Protein AF-A0AAD6TPU2-F1 (afdb_monomer)

Mean predicted aligned error: 16.69 Å

Secondary structure (DSSP, 8-state):
--SHHHHHHHHHHHHHHHT-TTTEEE-GGG--EEE---TTSSS-HHHHHHHHHHHHHHHHHHHHHHSS--TTB-HHHHHHHHTHHHHT--TTSPPP--TTSHHHHHHHHHH--S---SS--HHHHHHHHHHHHHHHHHS-S-GGG-HHHHHHHHHTT------SS------TTHHHHHHHHHH--SSTHHHHHHHHHHHS-----STHHHHTT-----S---TTS-HHHHHHHHHHHHHHHHHS-S--GGGBTTTB-HHHHHHTTT-TTHHHHHHHHHHHS-SS--S-TT---

pLDDT: mean 70.26, std 16.06, range [34.16, 95.19]

Structure (mmCIF, N/CA/C/O backbone):
data_AF-A0AAD6TPU2-F1
#
_entry.id   AF-A0AAD6TPU2-F1
#
loop_
_atom_site.group_PDB
_atom_site.id
_atom_site.type_symbol
_atom_site.label_atom_id
_atom_site.label_alt_id
_atom_site.label_comp_id
_atom_site.label_asym_id
_atom_site.label_entity_id
_atom_site.label_seq_id
_atom_site.pdbx_PDB_ins_code
_atom_site.Cartn_x
_atom_site.Cartn_y
_atom_site.Cartn_z
_atom_site.occupancy
_atom_site.B_iso_or_equiv
_atom_site.auth_seq_id
_atom_site.auth_comp_id
_atom_site.auth_asym_id
_atom_site.auth_atom_id
_atom_site.pdbx_PDB_model_num
ATOM 1 N N . THR A 1 1 ? 26.198 11.235 17.916 1.00 47.94 1 THR A N 1
ATOM 2 C CA . THR A 1 1 ? 25.129 12.136 17.431 1.00 47.94 1 THR A CA 1
ATOM 3 C C . THR A 1 1 ? 23.814 11.390 17.563 1.00 47.94 1 THR A C 1
ATOM 5 O O . THR A 1 1 ? 23.713 10.287 17.055 1.00 47.94 1 THR A O 1
ATOM 8 N N . GLY A 1 2 ? 22.867 11.878 18.372 1.00 45.56 2 GLY A N 1
ATOM 9 C CA . GLY A 1 2 ? 21.601 11.162 18.608 1.00 45.56 2 GLY A CA 1
ATOM 10 C C . GLY A 1 2 ? 20.635 11.256 17.414 1.00 45.56 2 GLY A C 1
ATOM 11 O O . GLY A 1 2 ? 20.819 12.137 16.574 1.00 45.56 2 GLY A O 1
ATOM 12 N N . PRO A 1 3 ? 19.567 10.437 17.362 1.00 58.59 3 PRO A N 1
ATOM 13 C CA . PRO A 1 3 ? 18.592 10.395 16.258 1.00 58.59 3 PRO A CA 1
ATOM 14 C C . PRO A 1 3 ? 17.682 11.642 16.166 1.00 58.59 3 PRO A C 1
ATOM 16 O O . PRO A 1 3 ? 16.640 11.624 15.519 1.00 58.59 3 PRO A O 1
ATOM 19 N N . GLY A 1 4 ? 18.031 12.742 16.840 1.00 70.88 4 GLY A N 1
ATOM 20 C CA . GLY A 1 4 ? 17.211 13.954 16.935 1.00 70.88 4 GLY A CA 1
ATOM 21 C C . GLY A 1 4 ? 16.835 14.576 15.582 1.00 70.88 4 GLY A C 1
ATOM 22 O O . GLY A 1 4 ? 15.650 14.839 15.380 1.00 70.88 4 GLY A O 1
ATOM 23 N N . PRO A 1 5 ? 17.788 14.780 14.648 1.00 79.88 5 PRO A N 1
ATOM 24 C CA . PRO A 1 5 ? 17.493 15.387 13.350 1.00 79.88 5 PRO A CA 1
ATOM 25 C C . PRO A 1 5 ? 16.543 14.539 12.500 1.00 79.88 5 PRO A C 1
ATOM 27 O O . PRO A 1 5 ? 15.552 15.051 11.993 1.00 79.88 5 PRO A O 1
ATOM 30 N N . GLU A 1 6 ? 16.792 13.232 12.415 1.00 75.50 6 GLU A N 1
ATOM 31 C CA . GLU A 1 6 ? 15.952 12.294 11.665 1.00 75.50 6 GLU A CA 1
ATOM 32 C C . GLU A 1 6 ? 14.517 12.275 12.207 1.00 75.50 6 GLU A C 1
ATOM 34 O O . GLU A 1 6 ? 13.549 12.454 11.466 1.00 75.50 6 GLU A O 1
ATOM 39 N N . ARG A 1 7 ? 14.362 12.156 13.531 1.00 77.69 7 ARG A N 1
ATOM 40 C CA . ARG A 1 7 ? 13.039 12.134 14.166 1.00 77.69 7 ARG A CA 1
ATOM 41 C C . ARG A 1 7 ? 12.278 13.452 13.982 1.00 77.69 7 ARG A C 1
ATOM 43 O O . ARG A 1 7 ? 11.051 13.437 13.882 1.00 77.69 7 ARG A O 1
ATOM 50 N N . ALA A 1 8 ? 12.983 14.583 13.924 1.00 79.31 8 ALA A N 1
ATOM 51 C CA . ALA A 1 8 ? 12.383 15.889 13.656 1.00 79.31 8 ALA A CA 1
ATOM 52 C C . ALA A 1 8 ? 11.868 16.008 12.213 1.00 79.31 8 ALA A C 1
ATOM 54 O O . ALA A 1 8 ? 10.788 16.564 12.010 1.00 79.31 8 ALA A O 1
ATOM 55 N N . VAL A 1 9 ? 12.583 15.438 11.236 1.00 84.62 9 VAL A N 1
ATOM 56 C CA . VAL A 1 9 ? 12.165 15.428 9.824 1.00 84.62 9 VAL A CA 1
ATOM 57 C C . VAL A 1 9 ? 10.827 14.715 9.658 1.00 84.62 9 VAL A C 1
ATOM 59 O O . VAL A 1 9 ? 9.921 15.284 9.057 1.00 84.62 9 VAL A O 1
ATOM 62 N N . TYR A 1 10 ? 10.643 13.532 10.252 1.00 76.94 10 TYR A N 1
ATOM 63 C CA . TYR A 1 10 ? 9.370 12.804 10.146 1.00 76.94 10 TYR A CA 1
ATOM 64 C C . TYR A 1 10 ? 8.195 13.554 10.782 1.00 76.94 10 TYR A C 1
ATOM 66 O O . TYR A 1 10 ? 7.108 13.600 10.206 1.00 76.94 10 TYR A O 1
ATOM 74 N N . ARG A 1 11 ? 8.406 14.183 11.947 1.00 80.38 11 ARG A N 1
ATOM 75 C CA . ARG A 1 11 ? 7.370 15.003 12.603 1.00 80.38 11 ARG A CA 1
ATOM 76 C C . ARG A 1 11 ? 6.990 16.207 11.750 1.00 80.38 11 ARG A C 1
ATOM 78 O O . ARG A 1 11 ? 5.806 16.482 11.580 1.00 80.38 11 ARG A O 1
ATOM 85 N N . MET A 1 12 ? 7.989 16.904 11.208 1.00 86.94 12 MET A N 1
ATOM 86 C CA . MET A 1 12 ? 7.757 18.067 10.357 1.00 86.94 12 MET A CA 1
ATOM 87 C C . MET A 1 12 ? 7.070 17.664 9.055 1.00 86.94 12 MET A C 1
ATOM 89 O O . MET A 1 12 ? 6.106 18.305 8.670 1.00 86.94 12 MET A O 1
ATOM 93 N N . ALA A 1 13 ? 7.498 16.573 8.419 1.00 86.38 13 ALA A N 1
ATOM 94 C CA . ALA A 1 13 ? 6.893 16.085 7.188 1.00 86.38 13 ALA A CA 1
ATOM 95 C C . ALA A 1 13 ? 5.403 15.769 7.378 1.00 86.38 13 ALA A C 1
ATOM 97 O O . ALA A 1 13 ? 4.584 16.240 6.592 1.00 86.38 13 ALA A O 1
ATOM 98 N N . VAL A 1 14 ? 5.027 15.049 8.445 1.00 84.12 14 VAL A N 1
ATOM 99 C CA . VAL A 1 14 ? 3.607 14.790 8.751 1.00 84.12 14 VAL A CA 1
ATOM 100 C C . VAL A 1 14 ? 2.868 16.100 9.015 1.00 84.12 14 VAL A C 1
ATOM 102 O O . VAL A 1 14 ? 1.828 16.331 8.403 1.00 84.12 14 VAL A O 1
ATOM 105 N N . ALA A 1 15 ? 3.417 16.982 9.857 1.00 85.88 15 ALA A N 1
ATOM 106 C CA . ALA A 1 15 ? 2.797 18.265 10.181 1.00 85.88 15 ALA A CA 1
ATOM 107 C C . ALA A 1 15 ? 2.593 19.145 8.939 1.00 85.88 15 ALA A C 1
ATOM 109 O O . ALA A 1 15 ? 1.494 19.633 8.715 1.00 85.88 15 ALA A O 1
ATOM 110 N N . THR A 1 16 ? 3.599 19.326 8.088 1.00 88.69 16 THR A N 1
ATOM 111 C CA . THR A 1 16 ? 3.479 20.116 6.854 1.00 88.69 16 THR A CA 1
ATOM 112 C C . THR A 1 16 ? 2.421 19.535 5.932 1.00 88.69 16 THR A C 1
ATOM 114 O O . THR A 1 16 ? 1.602 20.260 5.369 1.00 88.69 16 THR A O 1
ATOM 117 N N . ALA A 1 17 ? 2.423 18.218 5.782 1.00 85.94 17 ALA A N 1
ATOM 118 C CA . ALA A 1 17 ? 1.635 17.578 4.758 1.00 85.94 17 ALA A CA 1
ATOM 119 C C . ALA A 1 17 ? 0.129 17.568 5.129 1.00 85.94 17 ALA A C 1
ATOM 121 O O . ALA A 1 17 ? -0.717 17.780 4.259 1.00 85.94 17 ALA A O 1
ATOM 122 N N . VAL A 1 18 ? -0.224 17.470 6.418 1.00 84.62 18 VAL A N 1
ATOM 123 C CA . VAL A 1 18 ? -1.627 17.592 6.875 1.00 84.62 18 VAL A CA 1
ATOM 124 C C . VAL A 1 18 ? -2.189 19.015 6.835 1.00 84.62 18 VAL A C 1
ATOM 126 O O . VAL A 1 18 ? -3.401 19.179 6.841 1.00 84.62 18 VAL A O 1
ATOM 129 N N . HIS A 1 19 ? -1.353 20.053 6.740 1.00 86.69 19 HIS A N 1
ATOM 130 C CA . HIS A 1 19 ? -1.841 21.429 6.554 1.00 86.69 19 HIS A CA 1
ATOM 131 C C . HIS A 1 19 ? -2.264 21.717 5.105 1.00 86.69 19 HIS A C 1
ATOM 133 O O . HIS A 1 19 ? -2.776 22.799 4.810 1.00 86.69 19 HIS A O 1
ATOM 139 N N . ASN A 1 20 ? -2.074 20.770 4.179 1.00 86.56 20 ASN A N 1
ATOM 140 C CA . ASN A 1 20 ? -2.572 20.923 2.821 1.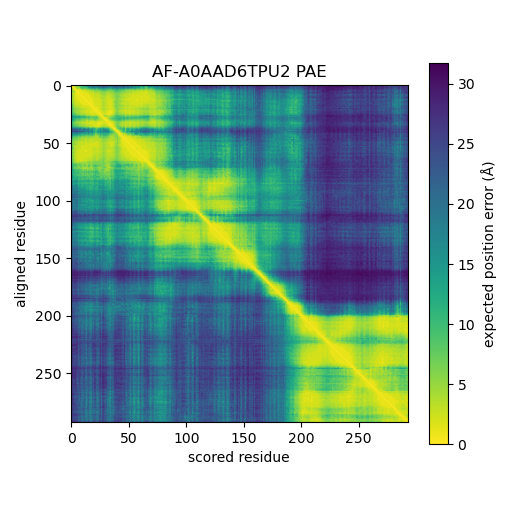00 86.56 20 ASN A CA 1
ATOM 141 C C . ASN A 1 20 ? -4.096 20.725 2.782 1.00 86.56 20 ASN A C 1
ATOM 143 O O . ASN A 1 20 ? -4.595 19.598 2.706 1.00 86.56 20 ASN A O 1
ATOM 147 N N . SER A 1 21 ? -4.821 21.845 2.757 1.00 84.12 21 SER A N 1
ATOM 148 C CA . SER A 1 21 ? -6.288 21.898 2.757 1.00 84.12 21 SER A CA 1
ATOM 149 C C . SER A 1 21 ? -6.953 21.231 1.548 1.00 84.12 21 SER A C 1
ATOM 151 O O . SER A 1 21 ? -8.151 20.946 1.573 1.00 84.12 21 SER A O 1
ATOM 153 N N . GLN A 1 22 ? -6.194 20.934 0.487 1.00 78.50 22 GLN A N 1
ATOM 154 C CA . GLN A 1 22 ? -6.698 20.157 -0.648 1.00 78.50 22 GLN A CA 1
ATOM 155 C C . GLN A 1 22 ? -6.918 18.683 -0.288 1.00 78.50 22 GLN A C 1
ATOM 157 O O . GLN A 1 22 ? -7.777 18.025 -0.886 1.00 78.50 22 GLN A O 1
ATOM 162 N N . PHE A 1 23 ? -6.149 18.157 0.668 1.00 75.88 23 PHE A N 1
ATOM 163 C CA . PHE A 1 23 ? -6.148 16.744 1.051 1.00 75.88 23 PHE A CA 1
ATOM 164 C C . PHE A 1 23 ? -6.609 16.508 2.483 1.00 75.88 23 PHE A C 1
ATOM 166 O O . PHE A 1 23 ? -7.013 15.389 2.785 1.00 75.88 23 PHE A O 1
ATOM 173 N N . TRP A 1 24 ? -6.594 17.530 3.337 1.00 80.81 24 TRP A N 1
ATOM 174 C CA . TRP A 1 24 ? -6.857 17.404 4.766 1.00 80.81 24 TRP A CA 1
ATOM 175 C C . TRP A 1 24 ? -7.694 18.569 5.283 1.00 80.81 24 TRP A C 1
ATOM 177 O O . TRP A 1 24 ? -7.569 19.693 4.812 1.00 80.81 24 TRP A O 1
ATOM 187 N N . ILE A 1 25 ? -8.535 18.310 6.274 1.00 80.88 25 ILE A N 1
ATOM 188 C CA . ILE A 1 25 ? -9.260 19.338 7.023 1.00 80.88 25 ILE A CA 1
ATOM 189 C C . ILE A 1 25 ? -9.140 19.050 8.510 1.00 80.88 25 ILE A C 1
ATOM 191 O O . ILE A 1 25 ? -9.044 17.895 8.921 1.00 80.88 25 ILE A O 1
ATOM 195 N N . GLU A 1 26 ? -9.161 20.096 9.320 1.00 80.06 26 GLU A N 1
ATOM 196 C CA . GLU A 1 26 ? -9.196 19.953 10.768 1.00 80.06 26 GLU A CA 1
ATOM 197 C C . GLU A 1 26 ? -10.588 19.472 11.218 1.00 80.06 26 GLU A C 1
ATOM 199 O O . GLU A 1 26 ? -11.623 20.030 10.841 1.00 80.06 26 GLU A O 1
ATOM 204 N N . ALA A 1 27 ? -10.630 18.398 12.004 1.00 67.19 27 ALA A N 1
ATOM 205 C CA . ALA A 1 27 ? -11.851 17.817 12.539 1.00 67.19 27 ALA A CA 1
ATOM 206 C C . ALA A 1 27 ? -12.278 18.521 13.830 1.00 67.19 27 ALA A C 1
ATOM 208 O O . ALA A 1 27 ? -11.951 18.104 14.949 1.00 67.19 27 ALA A O 1
ATOM 209 N N . GLY A 1 28 ? -13.078 19.573 13.660 1.00 65.25 28 GLY A N 1
ATOM 210 C CA . GLY A 1 28 ? -13.700 20.297 14.766 1.00 65.25 28 GLY A CA 1
ATOM 211 C C . GLY A 1 28 ? -12.668 20.932 15.700 1.00 65.25 28 GLY A C 1
ATOM 212 O O . GLY A 1 28 ? -11.628 21.396 15.260 1.00 65.25 28 GLY A O 1
ATOM 213 N N . SER A 1 29 ? -12.949 20.942 17.004 1.00 60.31 29 SER A N 1
ATOM 214 C CA . SER A 1 29 ? -12.097 21.574 18.026 1.00 60.31 29 SER A CA 1
ATOM 215 C C . SER A 1 29 ? -10.971 20.676 18.551 1.00 60.31 29 SER A C 1
ATOM 217 O O . SER A 1 29 ? -10.339 21.008 19.550 1.00 60.31 29 SER A O 1
ATOM 219 N N . SER A 1 30 ? -10.769 19.500 17.951 1.00 57.56 30 SER A N 1
ATOM 220 C CA . SER A 1 30 ? -9.863 18.478 18.483 1.00 57.56 30 SER A CA 1
ATOM 221 C C . SER A 1 30 ? -8.395 18.679 18.093 1.00 57.56 30 SER A C 1
ATOM 223 O O . SER A 1 30 ? -7.531 17.989 18.629 1.00 57.56 30 SER A O 1
ATOM 225 N N . GLY A 1 31 ? -8.104 19.593 17.158 1.00 65.25 31 GLY A N 1
ATOM 226 C CA . GLY A 1 31 ? -6.756 19.800 16.622 1.00 65.25 31 GLY A CA 1
ATOM 227 C C . GLY A 1 31 ? -6.268 18.684 15.693 1.00 65.25 31 GLY A C 1
ATOM 228 O O . GLY A 1 31 ? -5.129 18.734 15.233 1.00 65.25 31 GLY A O 1
ATOM 229 N N . PHE A 1 32 ? -7.094 17.663 15.427 1.00 70.88 32 PHE A N 1
ATOM 230 C CA . PHE A 1 32 ? -6.740 16.556 14.541 1.00 70.88 32 PHE A CA 1
ATOM 231 C C . PHE A 1 32 ? -7.140 16.830 13.099 1.00 70.88 32 PHE A C 1
ATOM 233 O O . PHE A 1 32 ? -8.205 17.377 12.832 1.00 70.88 32 PHE A O 1
ATOM 240 N N . TYR A 1 33 ? -6.328 16.350 12.164 1.00 75.00 33 TYR A N 1
ATOM 241 C CA . TYR A 1 33 ? -6.593 16.436 10.736 1.00 75.00 33 TYR A CA 1
ATOM 242 C C . TYR A 1 33 ? -7.172 15.132 10.195 1.00 75.00 33 TYR A C 1
ATOM 244 O O . TYR A 1 33 ? -6.769 14.030 10.584 1.00 75.00 33 TYR A O 1
ATOM 252 N N . ILE A 1 34 ? -8.11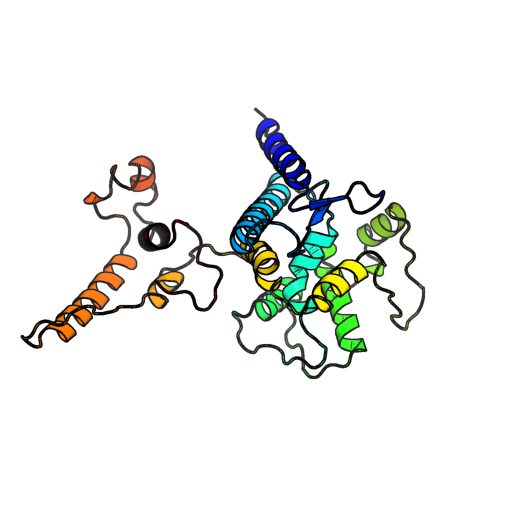9 15.277 9.270 1.00 68.94 34 ILE A N 1
ATOM 253 C CA . ILE A 1 34 ? -8.833 14.185 8.614 1.00 68.94 34 ILE A CA 1
ATOM 254 C C . ILE A 1 34 ? -8.752 14.352 7.098 1.00 68.94 34 ILE A C 1
ATOM 256 O O . ILE A 1 34 ? -8.784 15.481 6.605 1.00 68.94 34 ILE A O 1
ATOM 260 N N . PRO A 1 35 ? -8.628 13.255 6.341 1.00 71.88 35 PRO A N 1
ATOM 261 C CA . PRO A 1 35 ? -8.480 13.336 4.900 1.00 71.88 35 PRO A CA 1
ATOM 262 C C . PRO A 1 35 ? -9.782 13.782 4.228 1.00 71.88 35 PRO A C 1
ATOM 264 O O . PRO A 1 35 ? -10.877 13.306 4.534 1.00 71.88 35 PRO A O 1
ATOM 267 N N . VAL A 1 36 ? -9.652 14.673 3.252 1.00 71.44 36 VAL A N 1
ATOM 268 C CA . VAL A 1 36 ? -10.727 15.071 2.346 1.00 71.44 36 VAL A CA 1
ATOM 269 C C . VAL A 1 36 ? -10.758 14.089 1.183 1.00 71.44 36 VAL A C 1
ATOM 271 O O . VAL A 1 36 ? -9.886 14.099 0.314 1.00 71.44 36 VAL A O 1
ATOM 274 N N . PHE A 1 37 ? -11.789 13.253 1.125 1.00 63.41 37 PHE A N 1
ATOM 275 C CA . PHE A 1 37 ? -11.978 12.302 0.021 1.00 63.41 37 PHE A CA 1
ATOM 276 C C . PHE A 1 37 ? -12.861 12.834 -1.119 1.00 63.41 37 PHE A C 1
ATOM 278 O O . PHE A 1 37 ? -13.063 12.152 -2.120 1.00 63.41 37 PHE A O 1
ATOM 285 N N . SER A 1 38 ? -13.389 14.053 -0.981 1.00 57.69 38 SER A N 1
ATOM 286 C CA . SER A 1 38 ? -14.340 14.647 -1.925 1.00 57.69 38 SER A CA 1
ATOM 287 C C . SER A 1 38 ? -13.761 14.866 -3.332 1.00 57.69 38 SER A C 1
ATOM 289 O O . SER A 1 38 ? -12.621 15.300 -3.495 1.00 57.69 38 SER A O 1
ATOM 291 N N . THR A 1 39 ? -14.602 14.649 -4.349 1.00 50.38 39 THR A N 1
ATOM 292 C CA . THR A 1 39 ? -14.356 14.949 -5.772 1.00 50.38 39 THR A CA 1
ATOM 293 C C . THR A 1 39 ? -14.544 16.426 -6.131 1.00 50.38 39 THR A C 1
ATOM 295 O O . THR A 1 39 ? -14.339 16.802 -7.279 1.00 50.38 39 THR A O 1
ATOM 298 N N . MET A 1 40 ? -14.935 17.277 -5.175 1.00 47.31 40 MET A N 1
ATOM 299 C CA . MET A 1 40 ? -15.203 18.707 -5.406 1.00 47.31 40 MET A CA 1
ATOM 300 C C . MET A 1 40 ? -13.933 19.551 -5.613 1.00 47.31 40 MET A C 1
ATOM 302 O O . MET A 1 40 ? -14.023 20.754 -5.838 1.00 47.31 40 MET A O 1
ATOM 306 N N . SER A 1 41 ? -12.742 18.951 -5.529 1.00 53.28 41 SER A N 1
ATOM 307 C CA . SER A 1 41 ? -11.490 19.644 -5.832 1.00 53.28 41 SER A CA 1
ATOM 308 C C . SER A 1 41 ? -11.153 19.572 -7.320 1.00 53.28 41 SER A C 1
ATOM 310 O O . SER A 1 41 ? -11.299 18.511 -7.919 1.00 53.28 41 SER A O 1
ATOM 312 N N . PHE A 1 42 ? -10.535 20.622 -7.860 1.00 56.50 42 PHE A N 1
ATOM 313 C CA . PHE A 1 42 ? -9.931 20.652 -9.203 1.00 56.50 42 PHE A CA 1
ATOM 314 C C . PHE A 1 42 ? -8.748 19.679 -9.402 1.00 56.50 42 PHE A C 1
ATOM 316 O O . PHE A 1 42 ? -8.141 19.660 -10.467 1.00 56.50 42 PHE A O 1
ATOM 323 N N . VAL A 1 43 ? -8.394 18.892 -8.381 1.00 59.97 43 VAL A N 1
ATOM 324 C CA . VAL A 1 43 ? -7.292 17.928 -8.419 1.00 59.97 43 VAL A CA 1
ATOM 325 C C . VAL A 1 43 ? -7.792 16.633 -9.045 1.00 59.97 43 VAL A C 1
ATOM 327 O O . VAL A 1 43 ? -8.791 16.066 -8.589 1.00 59.97 43 VAL A O 1
ATOM 330 N N . ALA A 1 44 ? -7.090 16.149 -10.070 1.00 65.00 44 ALA A N 1
ATOM 331 C CA . ALA A 1 44 ? -7.426 14.887 -10.705 1.00 65.00 44 ALA A CA 1
ATOM 332 C C . ALA A 1 44 ? -7.393 13.746 -9.675 1.00 65.00 44 ALA A C 1
ATOM 334 O O . ALA A 1 44 ? -6.530 13.683 -8.799 1.00 65.00 44 ALA A O 1
ATOM 335 N N . ILE A 1 45 ? -8.332 12.804 -9.799 1.00 61.12 45 ILE A N 1
ATOM 336 C CA . ILE A 1 45 ? -8.426 11.635 -8.906 1.00 61.12 45 ILE A CA 1
ATOM 337 C C . ILE A 1 45 ? -7.092 10.874 -8.853 1.00 61.12 45 ILE A C 1
ATOM 339 O O . ILE A 1 45 ? -6.728 10.355 -7.801 1.00 61.12 45 ILE A O 1
ATOM 343 N N . TYR A 1 46 ? -6.359 10.832 -9.970 1.00 59.97 46 TYR A N 1
ATOM 344 C CA . TYR A 1 46 ? -5.044 10.206 -10.072 1.00 59.97 46 TYR A CA 1
ATOM 345 C C . TYR A 1 46 ? -4.007 10.852 -9.139 1.00 59.97 46 TYR A C 1
ATOM 347 O O . TYR A 1 46 ? -3.440 10.158 -8.295 1.00 59.97 46 TYR A O 1
ATOM 355 N N . ASP A 1 47 ? -3.841 12.175 -9.202 1.00 67.19 47 ASP A N 1
ATOM 356 C CA . ASP A 1 47 ? -2.895 12.919 -8.357 1.00 67.19 47 ASP A CA 1
ATOM 357 C C . ASP A 1 47 ? -3.257 12.796 -6.877 1.00 67.19 47 ASP A C 1
ATOM 359 O O . ASP A 1 47 ? -2.395 12.640 -6.014 1.00 67.19 47 ASP A O 1
ATOM 363 N N . ARG A 1 48 ? -4.559 12.776 -6.571 1.00 68.12 48 ARG A N 1
ATOM 364 C CA . ARG A 1 48 ? -5.055 12.544 -5.211 1.00 68.12 48 ARG A CA 1
ATOM 365 C C . ARG A 1 48 ? -4.718 11.140 -4.708 1.00 68.12 48 ARG A C 1
ATOM 367 O O . ARG A 1 48 ? -4.358 10.992 -3.543 1.00 68.12 48 ARG A O 1
ATOM 374 N N . CYS A 1 49 ? -4.799 10.118 -5.561 1.00 58.16 49 CYS A N 1
ATOM 375 C CA . CYS A 1 49 ? -4.367 8.764 -5.203 1.00 58.16 49 CYS A CA 1
ATOM 376 C C . CYS A 1 49 ? -2.863 8.710 -4.929 1.00 58.16 49 CYS A C 1
ATOM 378 O O . CYS A 1 49 ? -2.468 8.111 -3.933 1.00 58.16 49 CYS A O 1
ATOM 380 N N . GLN A 1 50 ? -2.041 9.342 -5.772 1.00 65.81 50 GLN A N 1
ATOM 381 C CA . GLN A 1 50 ? -0.591 9.383 -5.566 1.00 65.81 50 GLN A CA 1
ATOM 382 C C . GLN A 1 50 ? -0.217 10.124 -4.282 1.00 65.81 50 GLN A C 1
ATOM 384 O O . GLN A 1 50 ? 0.574 9.615 -3.490 1.00 65.81 50 GLN A O 1
ATOM 389 N N . ALA A 1 51 ? -0.836 11.281 -4.037 1.00 74.56 51 ALA A N 1
ATOM 390 C CA . ALA A 1 51 ? -0.629 12.039 -2.813 1.00 74.56 51 ALA A CA 1
ATOM 391 C C . ALA A 1 51 ? -0.973 11.179 -1.595 1.00 74.56 51 ALA A C 1
ATOM 393 O O . ALA A 1 51 ? -0.126 10.979 -0.727 1.00 74.56 51 ALA A O 1
ATOM 394 N N . PHE A 1 52 ? -2.176 10.598 -1.546 1.00 72.69 52 PHE A N 1
ATOM 395 C CA . PHE A 1 52 ? -2.571 9.750 -0.424 1.00 72.69 52 PHE A CA 1
ATOM 396 C C . PHE A 1 52 ? -1.680 8.509 -0.271 1.00 72.69 52 PHE A C 1
ATOM 398 O O . PHE A 1 52 ? -1.342 8.162 0.856 1.00 72.69 52 PHE A O 1
ATOM 405 N N . ALA A 1 53 ? -1.216 7.891 -1.360 1.00 63.12 53 ALA A N 1
ATOM 406 C CA . ALA A 1 53 ? -0.244 6.798 -1.292 1.00 63.12 53 ALA A CA 1
ATOM 407 C C . ALA A 1 53 ? 1.061 7.235 -0.604 1.00 63.12 53 ALA A C 1
ATOM 409 O O . ALA A 1 53 ? 1.516 6.571 0.328 1.00 63.12 53 ALA A O 1
ATOM 410 N N . ALA A 1 54 ? 1.620 8.380 -1.011 1.00 71.50 54 ALA A N 1
ATOM 411 C CA . ALA A 1 54 ? 2.820 8.952 -0.404 1.00 71.50 54 ALA A CA 1
ATOM 412 C C . ALA A 1 54 ? 2.601 9.305 1.077 1.00 71.50 54 ALA A C 1
ATOM 414 O O . ALA A 1 54 ? 3.454 9.023 1.920 1.00 71.50 54 ALA A O 1
ATOM 415 N N . PHE A 1 55 ? 1.428 9.848 1.418 1.00 79.94 55 PHE A N 1
ATOM 416 C CA . PHE A 1 55 ? 1.028 10.100 2.803 1.00 79.94 55 PHE A CA 1
ATOM 417 C C . PHE A 1 55 ? 0.950 8.819 3.632 1.00 79.94 55 PHE A C 1
ATOM 419 O O . PHE A 1 55 ? 1.440 8.800 4.756 1.00 79.94 55 PHE A O 1
ATOM 426 N N . GLY A 1 56 ? 0.362 7.750 3.094 1.00 68.50 56 GLY A N 1
ATOM 427 C CA . GLY A 1 56 ? 0.301 6.451 3.761 1.00 68.50 56 GLY A CA 1
ATOM 428 C C . GLY A 1 56 ? 1.688 5.938 4.138 1.00 68.50 56 GLY A C 1
ATOM 429 O O . GLY A 1 56 ? 1.921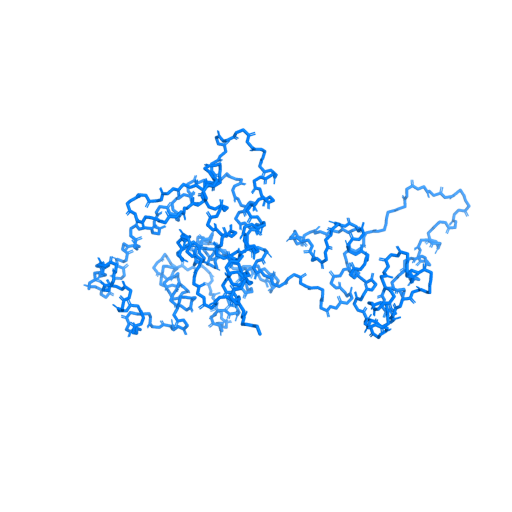 5.593 5.297 1.00 68.50 56 GLY A O 1
ATOM 430 N N . SER A 1 57 ? 2.628 5.987 3.191 1.00 69.50 57 SER A N 1
ATOM 431 C CA . SER A 1 57 ? 4.029 5.617 3.424 1.00 69.50 57 SER A CA 1
ATOM 432 C C . SER A 1 57 ? 4.696 6.505 4.478 1.00 69.50 57 SER A C 1
ATOM 434 O O . SER A 1 57 ? 5.373 6.004 5.374 1.00 69.50 57 SER A O 1
ATOM 436 N N . LEU A 1 58 ? 4.462 7.820 4.428 1.00 77.12 58 LEU A N 1
ATOM 437 C CA . LEU A 1 58 ? 4.984 8.760 5.420 1.00 77.12 58 LEU A CA 1
ATOM 438 C C . LEU A 1 58 ? 4.451 8.468 6.832 1.00 77.12 58 LEU A C 1
ATOM 440 O O . LEU A 1 58 ? 5.215 8.520 7.796 1.00 77.12 58 LEU A O 1
ATOM 444 N N . LEU A 1 59 ? 3.164 8.134 6.968 1.00 74.75 59 LEU A N 1
ATOM 445 C CA . LEU A 1 59 ? 2.570 7.774 8.258 1.00 74.75 59 LEU A CA 1
ATOM 446 C C . LEU A 1 59 ? 3.152 6.467 8.805 1.00 74.75 59 LEU A C 1
ATOM 448 O O . LEU A 1 59 ? 3.430 6.386 10.003 1.00 74.75 59 LEU A O 1
ATOM 452 N N . ALA A 1 60 ? 3.381 5.474 7.943 1.00 66.31 60 ALA A N 1
ATOM 453 C CA . ALA A 1 60 ? 4.017 4.214 8.320 1.00 66.31 60 ALA A CA 1
ATOM 454 C C . ALA A 1 60 ? 5.444 4.438 8.838 1.00 66.31 60 ALA A C 1
ATOM 456 O O . ALA A 1 60 ? 5.781 3.991 9.936 1.00 66.31 60 ALA A O 1
ATOM 457 N N . LEU A 1 61 ? 6.251 5.202 8.092 1.00 65.31 61 LEU A N 1
ATOM 458 C CA . LEU A 1 61 ? 7.615 5.566 8.481 1.00 65.31 61 LEU A CA 1
ATOM 459 C C . LEU A 1 61 ? 7.637 6.362 9.787 1.00 65.31 61 LEU A C 1
ATOM 461 O O . LEU A 1 61 ? 8.437 6.066 10.672 1.00 65.31 61 LEU A O 1
ATOM 465 N N . HIS A 1 62 ? 6.722 7.320 9.956 1.00 72.94 62 HIS A N 1
ATOM 466 C CA . HIS A 1 62 ? 6.585 8.066 11.205 1.00 72.94 62 HIS A CA 1
ATOM 467 C C . HIS A 1 62 ? 6.309 7.126 12.388 1.00 72.94 62 HIS A C 1
ATOM 469 O O . HIS A 1 62 ? 6.964 7.242 13.424 1.00 72.94 62 HIS A O 1
ATOM 475 N N . CYS A 1 63 ? 5.364 6.191 12.250 1.00 67.12 63 CYS A N 1
ATOM 476 C CA . CYS A 1 63 ? 5.049 5.230 13.310 1.00 67.12 63 CYS A CA 1
ATOM 477 C C . CYS A 1 63 ? 6.248 4.330 13.629 1.00 67.12 63 CYS A C 1
ATOM 479 O O . CYS A 1 63 ? 6.576 4.152 14.800 1.00 67.12 63 CYS A O 1
ATOM 481 N N . TYR A 1 64 ? 6.928 3.821 12.601 1.00 68.31 64 TYR A N 1
ATOM 482 C CA . TYR A 1 64 ? 8.081 2.936 12.744 1.00 68.31 64 TYR A CA 1
ATOM 483 C C . TYR A 1 64 ? 9.273 3.628 13.422 1.00 68.31 64 TYR A C 1
ATOM 485 O O . TYR A 1 64 ? 9.784 3.146 14.430 1.00 68.31 64 TYR A O 1
ATOM 493 N N . VAL A 1 65 ? 9.687 4.795 12.919 1.00 65.12 65 VAL A N 1
ATOM 494 C CA . VAL A 1 65 ? 10.883 5.510 13.403 1.00 65.12 65 VAL A CA 1
ATOM 495 C C . VAL A 1 65 ? 10.644 6.169 14.763 1.00 65.12 65 VAL A C 1
ATOM 497 O O . VAL A 1 65 ? 11.559 6.309 15.582 1.00 65.12 65 VAL A O 1
ATOM 500 N N . LEU A 1 66 ? 9.418 6.625 15.031 1.00 70.38 66 LEU A N 1
ATOM 501 C CA . LEU A 1 66 ? 9.127 7.371 16.253 1.00 70.38 66 LEU A CA 1
ATOM 502 C C . LEU A 1 66 ? 8.503 6.525 17.357 1.00 70.38 66 LEU A C 1
ATOM 504 O O . LEU A 1 66 ? 8.594 6.952 18.508 1.00 70.38 66 LEU A O 1
ATOM 508 N N . GLY A 1 67 ? 7.925 5.364 17.040 1.00 57.44 67 GLY A N 1
ATOM 509 C CA . GLY A 1 67 ? 7.218 4.514 18.004 1.00 57.44 67 GLY A CA 1
ATOM 510 C C . GLY A 1 67 ? 5.975 5.183 18.598 1.00 57.44 67 GLY A C 1
ATOM 511 O O . GLY A 1 67 ? 5.552 4.841 19.696 1.00 57.44 67 GLY A O 1
ATOM 512 N N . GLN A 1 68 ? 5.426 6.189 17.915 1.00 63.62 68 GLN A N 1
ATOM 513 C CA . GLN A 1 68 ? 4.278 6.975 18.364 1.00 63.62 68 GLN A CA 1
ATOM 514 C C . GLN A 1 68 ? 3.334 7.237 17.189 1.00 63.62 68 GLN A C 1
ATOM 516 O O . GLN A 1 68 ? 3.770 7.335 16.037 1.00 63.62 68 GLN A O 1
ATOM 521 N N . GLY A 1 69 ? 2.046 7.400 17.500 1.00 64.56 69 GLY A N 1
ATOM 522 C CA . GLY A 1 69 ? 1.031 7.747 16.511 1.00 64.56 69 GLY A CA 1
ATOM 523 C C . GLY A 1 69 ? 1.351 9.063 15.783 1.00 64.56 69 GLY A C 1
ATOM 524 O O . GLY A 1 69 ? 2.027 9.936 16.339 1.00 64.56 69 GLY A O 1
ATOM 525 N N . PRO A 1 70 ? 0.891 9.219 14.533 1.00 67.94 70 PRO A N 1
ATOM 526 C CA . PRO A 1 70 ? 1.205 10.380 13.718 1.00 67.94 70 PRO A CA 1
ATOM 527 C C . PRO A 1 70 ? 0.409 11.593 14.182 1.00 67.94 70 PRO A C 1
ATOM 529 O O . PRO A 1 70 ? -0.724 11.770 13.775 1.00 67.94 70 PRO A O 1
ATOM 532 N N . PHE A 1 71 ? 0.978 12.450 15.025 1.00 62.28 71 PHE A N 1
ATOM 533 C CA . PHE A 1 71 ? 0.357 13.735 15.354 1.00 62.28 71 PHE A CA 1
ATOM 534 C C . PHE A 1 71 ? 0.596 14.744 14.213 1.00 62.28 71 PHE A C 1
ATOM 536 O O . PHE A 1 71 ? 1.726 14.814 13.724 1.00 62.28 71 PHE A O 1
ATOM 543 N N . PRO A 1 72 ? -0.401 15.551 13.794 1.00 69.06 72 PRO A N 1
ATOM 544 C CA . PRO A 1 72 ? -1.767 15.685 14.319 1.00 69.06 72 PRO A CA 1
ATOM 545 C C . PRO A 1 72 ? -2.820 14.884 13.521 1.00 69.06 72 PRO A C 1
ATOM 547 O O . PRO A 1 72 ? -3.951 15.328 13.346 1.00 69.06 72 PRO A O 1
ATOM 550 N N . VAL A 1 73 ? -2.485 13.704 13.003 1.00 69.38 73 VAL A N 1
ATOM 551 C CA . VAL A 1 73 ? -3.445 12.793 12.361 1.00 69.38 73 VAL A CA 1
ATOM 552 C C . VAL A 1 73 ? -4.139 11.937 13.421 1.00 69.38 73 VAL A C 1
ATOM 554 O O . VAL A 1 73 ? -3.530 11.445 14.370 1.00 69.38 73 VAL A O 1
ATOM 557 N N . SER A 1 74 ? -5.447 11.744 13.265 1.00 65.62 74 SER A N 1
ATOM 558 C CA . SER A 1 74 ? -6.207 10.889 14.174 1.00 65.62 74 SER A CA 1
ATOM 559 C C . SER A 1 74 ? -5.727 9.434 14.099 1.00 65.62 74 SER A C 1
ATOM 561 O O . SER A 1 74 ? -5.726 8.838 13.023 1.00 65.62 74 SER A O 1
ATOM 563 N N . VAL A 1 75 ? -5.398 8.815 15.240 1.00 60.84 75 VAL A N 1
ATOM 564 C CA . VAL A 1 75 ? -5.083 7.370 15.307 1.00 60.84 75 VAL A CA 1
ATOM 565 C C . VAL A 1 75 ? -6.235 6.512 14.773 1.00 60.84 75 VAL A C 1
ATOM 567 O O . VAL A 1 75 ? -6.016 5.458 14.185 1.00 60.84 75 VAL A O 1
ATOM 570 N N . TRP A 1 76 ? -7.469 7.009 14.878 1.00 60.88 76 TRP A N 1
ATOM 571 C CA . TRP A 1 76 ? -8.660 6.357 14.344 1.00 60.88 76 TRP A CA 1
ATOM 572 C C . TRP A 1 76 ? -8.656 6.251 12.821 1.00 60.88 76 TRP A C 1
ATOM 574 O O . TRP A 1 76 ? -9.275 5.336 12.288 1.00 60.88 76 TRP A O 1
ATOM 584 N N . LEU A 1 77 ? -7.923 7.120 12.117 1.00 64.06 77 LEU A N 1
ATOM 585 C CA . LEU A 1 77 ? -7.698 6.963 10.684 1.00 64.06 77 LEU A CA 1
ATOM 586 C C . LEU A 1 77 ? -6.874 5.704 10.404 1.00 64.06 77 LEU A C 1
ATOM 588 O O . LEU A 1 77 ? -7.227 4.942 9.515 1.00 64.06 77 LEU A O 1
ATOM 592 N N . LEU A 1 78 ? -5.818 5.452 11.182 1.00 66.88 78 LEU A N 1
ATOM 593 C CA . LEU A 1 78 ? -4.997 4.246 11.035 1.00 66.88 78 LEU A CA 1
ATOM 594 C C . LEU A 1 78 ? -5.796 2.979 11.350 1.00 66.88 78 LEU A C 1
ATOM 596 O O . LEU A 1 78 ? -5.651 1.977 10.660 1.00 66.88 78 LEU A O 1
ATOM 600 N N . VAL A 1 79 ? -6.682 3.047 12.343 1.00 64.12 79 VAL A N 1
ATOM 601 C CA . VAL A 1 79 ? -7.596 1.951 12.694 1.00 64.12 79 VAL A CA 1
ATOM 602 C C . VAL A 1 79 ? -8.612 1.707 11.585 1.00 64.12 79 VAL A C 1
ATOM 604 O O . VAL A 1 79 ? -8.781 0.573 11.149 1.00 64.12 79 VAL A O 1
ATOM 607 N N . ALA A 1 80 ? -9.262 2.762 11.091 1.00 63.41 80 ALA A N 1
ATOM 608 C CA . ALA A 1 80 ? -10.210 2.666 9.986 1.00 63.41 80 ALA A CA 1
ATOM 609 C C . ALA A 1 80 ? -9.539 2.120 8.721 1.00 63.41 80 ALA A C 1
ATOM 611 O O . ALA A 1 80 ? -10.143 1.331 8.002 1.00 63.41 80 ALA A O 1
ATOM 612 N N . LEU A 1 81 ? -8.280 2.497 8.481 1.00 64.94 81 LEU A N 1
ATOM 613 C CA . LEU A 1 81 ? -7.472 1.947 7.406 1.00 64.94 81 LEU A CA 1
ATOM 614 C C . LEU A 1 81 ? -7.193 0.455 7.646 1.00 64.94 81 LEU A C 1
ATOM 616 O O . LEU A 1 81 ? -7.605 -0.375 6.843 1.00 64.94 81 LEU A O 1
ATOM 620 N N . ALA A 1 82 ? -6.588 0.076 8.769 1.00 66.75 82 ALA A N 1
ATOM 621 C CA . ALA A 1 82 ? -6.291 -1.327 9.065 1.00 66.75 82 ALA A CA 1
ATOM 622 C C . ALA A 1 82 ? -7.530 -2.236 8.952 1.00 66.75 82 ALA A C 1
ATOM 624 O O . ALA A 1 82 ? -7.433 -3.351 8.448 1.00 66.75 82 ALA A O 1
ATOM 625 N N . LEU A 1 83 ? -8.701 -1.739 9.358 1.00 69.44 83 LEU A N 1
ATOM 626 C CA . LEU A 1 83 ? -9.974 -2.461 9.325 1.00 69.44 83 LEU A CA 1
ATOM 627 C C . LEU A 1 83 ? -10.736 -2.349 8.008 1.00 69.44 83 LEU A C 1
ATOM 629 O O . LEU A 1 83 ? -11.763 -3.009 7.852 1.00 69.44 83 LEU A O 1
ATOM 633 N N . ALA A 1 84 ? -10.278 -1.530 7.064 1.00 68.88 84 ALA A N 1
ATOM 634 C CA . ALA A 1 84 ? -10.999 -1.259 5.828 1.00 68.88 84 ALA A CA 1
ATOM 635 C C . ALA A 1 84 ? -11.407 -2.527 5.057 1.00 68.88 84 ALA A C 1
ATOM 637 O O . ALA A 1 84 ? -12.553 -2.565 4.616 1.00 68.88 84 ALA A O 1
ATOM 638 N N . PRO A 1 85 ? -10.572 -3.588 4.929 1.00 73.38 85 PRO A N 1
ATOM 639 C CA . PRO A 1 85 ? -10.991 -4.816 4.249 1.00 73.38 85 PRO A CA 1
ATOM 640 C C . PRO A 1 85 ? -12.224 -5.481 4.871 1.00 73.38 85 PRO A C 1
ATOM 642 O O . PRO A 1 85 ? -12.955 -6.172 4.168 1.00 73.38 85 PRO A O 1
ATOM 645 N N . TRP A 1 86 ? -12.434 -5.294 6.177 1.00 81.12 86 TRP A N 1
ATOM 646 C CA . TRP A 1 86 ? -13.593 -5.799 6.906 1.00 81.12 86 TRP A CA 1
ATOM 647 C C . TRP A 1 86 ? -14.771 -4.825 6.883 1.00 81.12 86 TRP A C 1
ATOM 649 O O . TRP A 1 86 ? -15.894 -5.242 6.624 1.00 81.12 86 TRP A O 1
ATOM 659 N N . LEU A 1 87 ? -14.523 -3.533 7.116 1.00 73.94 87 LEU A N 1
ATOM 660 C CA . LEU A 1 87 ? -15.570 -2.504 7.186 1.00 73.94 87 LEU A CA 1
ATOM 661 C C . LEU A 1 87 ? -16.297 -2.283 5.851 1.00 73.94 87 LEU A C 1
ATOM 663 O O . LEU A 1 87 ? -17.394 -1.727 5.835 1.00 73.94 87 LEU A O 1
ATOM 667 N N . THR A 1 88 ? -15.697 -2.694 4.732 1.00 72.19 88 THR A N 1
ATOM 668 C CA . THR A 1 88 ? -16.347 -2.679 3.415 1.00 72.19 88 THR A CA 1
ATOM 669 C C . THR A 1 88 ? -17.302 -3.848 3.195 1.00 72.19 88 THR A C 1
ATOM 671 O O . THR A 1 88 ? -18.056 -3.813 2.224 1.00 72.19 88 THR A O 1
ATOM 674 N N . MET A 1 89 ? -17.292 -4.864 4.063 1.00 74.12 89 MET A N 1
ATOM 675 C CA . MET A 1 89 ? -18.222 -5.982 3.977 1.00 74.12 89 MET A CA 1
ATOM 676 C C . MET A 1 89 ? -19.524 -5.689 4.710 1.00 74.12 89 MET A C 1
ATOM 678 O O . MET A 1 89 ? -19.539 -5.190 5.831 1.00 74.12 89 MET A O 1
ATOM 682 N N . THR A 1 90 ? -20.620 -6.127 4.118 1.00 79.19 90 THR A N 1
ATOM 683 C CA . THR A 1 90 ? -21.915 -6.282 4.773 1.00 79.19 90 THR A CA 1
ATOM 684 C C . THR A 1 90 ? -22.007 -7.656 5.458 1.00 79.19 90 THR A C 1
ATOM 686 O O . THR A 1 90 ? -21.162 -8.532 5.231 1.00 79.19 90 THR A O 1
ATOM 689 N N . PRO A 1 91 ? -23.000 -7.893 6.332 1.00 77.88 91 PRO A N 1
ATOM 690 C CA . PRO A 1 91 ? -23.207 -9.210 6.939 1.00 77.88 91 PRO A CA 1
ATOM 691 C C . PRO A 1 91 ? -23.527 -10.320 5.924 1.00 77.88 91 PRO A C 1
ATOM 693 O O . PRO A 1 91 ? -23.198 -11.483 6.165 1.00 77.88 91 PRO A O 1
ATOM 696 N N . ASP A 1 92 ? -24.122 -9.956 4.788 1.00 78.25 92 ASP A N 1
ATOM 697 C CA . ASP A 1 92 ? -24.536 -10.892 3.739 1.00 78.25 92 ASP A CA 1
ATOM 698 C C . ASP A 1 92 ? -23.419 -11.189 2.726 1.00 78.25 92 ASP A C 1
ATOM 700 O O . ASP A 1 92 ? -23.515 -12.155 1.967 1.00 78.25 92 ASP A O 1
ATOM 704 N N . ASP A 1 93 ? -22.345 -10.391 2.718 1.00 79.62 93 ASP A N 1
ATOM 705 C CA . ASP A 1 93 ? -21.251 -10.576 1.771 1.00 79.62 93 ASP A CA 1
ATOM 706 C C . ASP A 1 93 ? -20.491 -11.887 2.043 1.00 79.62 93 ASP A C 1
ATOM 708 O O . ASP A 1 93 ? -20.044 -12.138 3.176 1.00 79.62 93 ASP A O 1
ATOM 712 N N . PRO A 1 94 ? -20.279 -12.722 1.008 1.00 83.00 94 PRO A N 1
ATOM 713 C CA . PRO A 1 94 ? -19.504 -13.940 1.147 1.00 83.00 94 PRO A CA 1
ATOM 714 C C . PRO A 1 94 ? -18.048 -13.599 1.449 1.00 83.00 94 PRO A C 1
ATOM 716 O O . PRO A 1 94 ? -17.481 -12.630 0.942 1.00 83.00 94 PRO A O 1
ATOM 719 N N . ILE A 1 95 ? -17.414 -14.435 2.264 1.00 82.38 95 ILE A N 1
ATOM 720 C CA . ILE A 1 95 ? -15.997 -14.275 2.569 1.00 82.38 95 ILE A CA 1
ATOM 721 C C . ILE A 1 95 ? -15.193 -14.801 1.383 1.00 82.38 95 ILE A C 1
ATOM 723 O O . ILE A 1 95 ? -15.407 -15.944 0.971 1.00 82.38 95 ILE A O 1
ATOM 727 N N . PRO A 1 96 ? -14.285 -13.992 0.811 1.00 80.69 96 PRO A N 1
ATOM 728 C CA . PRO A 1 96 ? -13.433 -14.422 -0.284 1.00 80.69 96 PRO A CA 1
ATOM 729 C C . PRO A 1 96 ? -12.657 -15.687 0.085 1.00 80.69 96 PRO A C 1
ATOM 731 O O . PRO A 1 96 ? -12.116 -15.803 1.180 1.00 80.69 96 PRO A O 1
ATOM 734 N N . SER A 1 97 ? -12.584 -16.634 -0.845 1.00 76.50 97 SER A N 1
ATOM 735 C CA . SER A 1 97 ? -11.871 -17.904 -0.659 1.00 76.50 97 SER A CA 1
ATOM 736 C C . SER A 1 97 ? -10.372 -17.806 -0.957 1.00 76.50 97 SER A C 1
ATOM 738 O O . SER A 1 97 ? -9.603 -18.689 -0.585 1.00 76.50 97 SER A O 1
ATOM 740 N N . SER A 1 98 ? -9.940 -16.742 -1.639 1.00 76.81 98 SER A N 1
ATOM 741 C CA . SER A 1 98 ? -8.536 -16.550 -1.993 1.00 76.81 98 SER A CA 1
ATOM 742 C C . SER A 1 98 ? -7.729 -16.063 -0.795 1.00 76.81 98 SER A C 1
ATOM 744 O O . SER A 1 98 ? -7.948 -14.953 -0.314 1.00 76.81 98 SER A O 1
ATOM 746 N N . LEU A 1 99 ? -6.715 -16.828 -0.385 1.00 74.75 99 LEU A N 1
ATOM 747 C CA . LEU A 1 99 ? -5.806 -16.431 0.696 1.00 74.75 99 LEU A CA 1
ATOM 748 C C . LEU A 1 99 ? -5.062 -15.123 0.399 1.00 74.75 99 LEU A C 1
ATOM 750 O O . LEU A 1 99 ? -4.711 -14.405 1.325 1.00 74.75 99 LEU A O 1
ATOM 754 N N . SER A 1 100 ? -4.853 -14.776 -0.873 1.00 70.38 100 SER A N 1
ATOM 755 C CA . SER A 1 100 ? -4.234 -13.506 -1.279 1.00 70.38 100 SER A CA 1
ATOM 756 C C . SER A 1 100 ? -5.176 -12.300 -1.197 1.00 70.38 100 SER A C 1
ATOM 758 O O . SER A 1 100 ? -4.745 -11.171 -1.432 1.00 70.38 100 SER A O 1
ATOM 760 N N . HIS A 1 101 ? -6.460 -12.508 -0.889 1.00 73.38 101 HIS A N 1
ATOM 761 C CA . HIS A 1 101 ? -7.411 -11.416 -0.748 1.00 73.38 101 HIS A CA 1
ATOM 762 C C . HIS A 1 101 ? -7.067 -10.563 0.492 1.00 73.38 101 HIS A C 1
ATOM 764 O O . HIS A 1 101 ? -6.799 -11.136 1.551 1.00 73.38 101 HIS A O 1
ATOM 770 N N . PRO A 1 102 ? -7.133 -9.216 0.420 1.00 70.19 102 PRO A N 1
ATOM 771 C CA . PRO A 1 102 ? -6.780 -8.333 1.538 1.00 70.19 102 PRO A CA 1
ATOM 772 C C . PRO A 1 102 ? -7.514 -8.654 2.841 1.00 70.19 102 PRO A C 1
ATOM 774 O O . PRO A 1 102 ? -6.917 -8.618 3.910 1.00 70.19 102 PRO A O 1
ATOM 777 N N . LEU A 1 103 ? -8.793 -9.035 2.753 1.00 77.06 103 LEU A N 1
ATOM 778 C CA . LEU A 1 103 ? -9.548 -9.503 3.915 1.00 77.06 103 LEU A CA 1
ATOM 779 C C . LEU A 1 103 ? -8.953 -10.783 4.517 1.00 77.06 103 LEU A C 1
ATOM 781 O O . LEU A 1 103 ? -8.791 -10.853 5.724 1.00 77.06 103 LEU A O 1
ATOM 785 N N . CYS A 1 104 ? -8.627 -11.796 3.714 1.00 75.38 104 CYS A N 1
ATOM 786 C CA . CYS A 1 104 ? -8.075 -13.046 4.236 1.00 75.38 104 CYS A CA 1
ATOM 787 C C . CYS A 1 104 ? -6.716 -12.808 4.898 1.00 75.38 104 CYS A C 1
ATOM 789 O O . CYS A 1 104 ? -6.474 -13.319 5.984 1.00 75.38 104 CYS A O 1
ATOM 791 N N . GLN A 1 105 ? -5.875 -11.964 4.295 1.00 75.94 105 GLN A N 1
ATOM 792 C CA . GLN A 1 105 ? -4.615 -11.524 4.896 1.00 75.94 105 GLN A CA 1
ATOM 793 C C . GLN A 1 105 ? -4.844 -10.773 6.214 1.00 75.94 105 GLN A C 1
ATOM 795 O O . GLN A 1 105 ? -4.188 -11.064 7.207 1.00 75.94 105 GLN A O 1
ATOM 800 N N . PHE A 1 106 ? -5.813 -9.855 6.254 1.00 78.56 106 PHE A N 1
ATOM 801 C CA . PHE A 1 106 ? -6.216 -9.152 7.474 1.00 78.56 106 PHE A CA 1
ATOM 802 C C . PHE A 1 106 ? -6.645 -10.134 8.578 1.00 78.56 106 PHE A C 1
ATOM 804 O O . PHE A 1 106 ? -6.145 -10.062 9.698 1.00 78.56 106 PHE A O 1
ATOM 811 N N . LEU A 1 107 ? -7.519 -11.089 8.255 1.00 78.06 107 LEU A N 1
ATOM 812 C CA . LEU A 1 107 ? -8.041 -12.069 9.208 1.00 78.06 107 LEU A CA 1
ATOM 813 C C . LEU A 1 107 ? -6.956 -13.007 9.741 1.00 78.06 107 LEU A C 1
ATOM 815 O O . LEU A 1 107 ? -6.916 -13.262 10.943 1.00 78.06 107 LEU A O 1
ATOM 819 N N . LEU A 1 108 ? -6.069 -13.483 8.865 1.00 75.38 108 LEU A N 1
ATOM 820 C CA . LEU A 1 108 ? -4.937 -14.326 9.248 1.00 75.38 108 LEU A CA 1
ATOM 821 C C . LEU A 1 108 ? -3.971 -13.577 10.169 1.00 75.38 108 LEU A C 1
ATOM 823 O O . LEU A 1 108 ? -3.557 -14.125 11.185 1.00 75.38 108 LEU A O 1
ATOM 827 N N . ASN A 1 109 ? -3.647 -12.325 9.833 1.00 72.75 109 ASN A N 1
ATOM 828 C CA . ASN A 1 109 ? -2.630 -11.555 10.547 1.00 72.75 109 ASN A CA 1
ATOM 829 C C . ASN A 1 109 ? -3.115 -10.994 11.886 1.00 72.75 109 ASN A C 1
ATOM 831 O O . ASN A 1 109 ? -2.312 -10.852 12.801 1.00 72.75 109 ASN A O 1
ATOM 835 N N . ILE A 1 110 ? -4.394 -10.626 12.000 1.00 69.25 110 ILE A N 1
ATOM 836 C CA . ILE A 1 110 ? -4.907 -9.943 13.198 1.00 69.25 110 ILE A CA 1
ATOM 837 C C . ILE A 1 110 ? -5.599 -10.907 14.147 1.00 69.25 110 ILE A C 1
ATOM 839 O O . ILE A 1 110 ? -5.464 -10.764 15.359 1.00 69.25 110 ILE A O 1
ATOM 843 N N . MET A 1 111 ? -6.345 -11.878 13.625 1.00 67.50 111 MET A N 1
ATOM 844 C CA . MET A 1 111 ? -7.268 -12.641 14.458 1.00 67.50 111 MET A CA 1
ATOM 845 C C . MET A 1 111 ? -6.812 -14.060 14.764 1.00 67.50 111 MET A C 1
ATOM 847 O O . MET A 1 111 ? -7.400 -14.670 15.647 1.00 67.50 111 MET A O 1
ATOM 851 N N . GLU A 1 112 ? -5.829 -14.612 14.045 1.00 66.69 112 GLU A N 1
ATOM 852 C CA . GLU A 1 112 ? -5.478 -16.042 14.142 1.00 66.69 112 GLU A CA 1
ATOM 853 C C . GLU A 1 112 ? -6.710 -16.971 13.977 1.00 66.69 112 GLU A C 1
ATOM 855 O O . GLU A 1 112 ? -6.722 -18.122 14.414 1.00 66.69 112 GLU A O 1
ATOM 860 N N . ILE A 1 113 ? -7.793 -16.475 13.362 1.00 59.97 113 ILE A N 1
ATOM 861 C CA . ILE A 1 113 ? -9.087 -17.163 13.331 1.00 59.97 113 ILE A CA 1
ATOM 862 C C . ILE A 1 113 ? -9.121 -18.207 12.221 1.00 59.97 113 ILE A C 1
ATOM 864 O O . ILE A 1 113 ? -8.806 -17.924 11.067 1.00 59.97 113 ILE A O 1
ATOM 868 N N . GLN A 1 114 ? -9.596 -19.406 12.570 1.00 53.72 114 GLN A N 1
ATOM 869 C CA . GLN A 1 114 ? -9.652 -20.550 11.659 1.00 53.72 114 GLN A CA 1
ATOM 870 C C . GLN A 1 114 ? -10.898 -20.627 10.767 1.00 53.72 114 GLN A C 1
ATOM 872 O O . GLN A 1 114 ? -10.855 -21.331 9.764 1.00 53.72 114 GLN A O 1
ATOM 877 N N . ALA A 1 115 ? -11.987 -19.910 11.053 1.00 59.28 115 ALA A N 1
ATOM 878 C CA . ALA A 1 115 ? -13.108 -19.811 10.118 1.00 59.28 115 ALA A CA 1
ATOM 879 C C . ALA A 1 115 ? -14.065 -18.692 10.526 1.00 59.28 115 ALA A C 1
ATOM 881 O O . ALA A 1 115 ? -14.645 -18.725 11.609 1.00 59.28 115 ALA A O 1
ATOM 882 N N . ILE A 1 116 ? -14.282 -17.732 9.632 1.00 68.56 116 ILE A N 1
ATOM 883 C CA . ILE A 1 116 ? -15.474 -16.890 9.683 1.00 68.56 116 ILE A CA 1
ATOM 884 C C . ILE A 1 116 ? -16.475 -17.514 8.716 1.00 68.56 116 ILE A C 1
ATOM 886 O O . ILE A 1 116 ? -16.156 -17.743 7.552 1.00 68.56 116 ILE A O 1
ATOM 890 N N . THR A 1 117 ? -17.673 -17.830 9.189 1.00 65.94 117 THR A N 1
ATOM 891 C CA . THR A 1 117 ? -18.748 -18.383 8.357 1.00 65.94 117 THR A CA 1
ATOM 892 C C . THR A 1 117 ? -19.682 -17.280 7.865 1.00 65.94 117 THR A C 1
ATOM 894 O O . THR A 1 117 ? -20.036 -16.373 8.619 1.00 65.94 117 THR A O 1
ATOM 897 N N . ALA A 1 118 ? -20.085 -17.373 6.597 1.00 67.38 118 ALA A N 1
ATOM 898 C CA . ALA A 1 118 ? -21.152 -16.576 5.994 1.00 67.38 118 ALA A CA 1
ATOM 899 C C . ALA A 1 118 ? -22.345 -17.490 5.631 1.00 67.38 118 ALA A C 1
ATOM 901 O O . ALA A 1 118 ? -22.109 -18.659 5.308 1.00 67.38 118 ALA A O 1
ATOM 902 N N . PRO A 1 119 ? -23.598 -16.991 5.645 1.00 69.88 119 PRO A N 1
ATOM 903 C CA . PRO A 1 119 ? -24.010 -15.644 6.058 1.00 69.88 119 PRO A CA 1
ATOM 904 C C . PRO A 1 119 ? -23.920 -15.449 7.581 1.00 69.88 119 PRO A C 1
ATOM 906 O O . PRO A 1 119 ? -23.975 -16.410 8.350 1.00 69.88 119 PRO A O 1
ATOM 909 N N . ARG A 1 120 ? -23.771 -14.196 8.022 1.00 82.88 120 ARG A N 1
ATOM 910 C CA . ARG A 1 120 ? -23.695 -13.812 9.444 1.00 82.88 120 ARG A CA 1
ATOM 911 C C . ARG A 1 120 ? -24.789 -12.798 9.763 1.00 82.88 120 ARG A C 1
ATOM 913 O O . ARG A 1 120 ? -25.132 -11.970 8.930 1.00 82.88 120 ARG A O 1
ATOM 920 N N . THR A 1 121 ? -25.343 -12.843 10.972 1.00 82.62 121 THR A N 1
ATOM 921 C CA . THR A 1 121 ? -26.325 -11.833 11.399 1.00 82.62 121 THR A CA 1
ATOM 922 C C . THR A 1 121 ? -25.639 -10.481 11.616 1.00 82.62 121 THR A C 1
ATOM 924 O O . THR A 1 121 ? -24.441 -10.436 11.909 1.00 82.62 121 THR A O 1
ATOM 927 N N . GLN A 1 122 ? -26.387 -9.373 11.528 1.00 77.00 122 GLN A N 1
ATOM 928 C CA . GLN A 1 122 ? -25.856 -8.028 11.805 1.00 77.00 122 GLN A CA 1
ATOM 929 C C . GLN A 1 122 ? -25.173 -7.960 13.179 1.00 77.00 122 GLN A C 1
ATOM 931 O O . GLN A 1 122 ? -24.058 -7.471 13.291 1.00 77.00 122 GLN A O 1
ATOM 936 N N . GLN A 1 123 ? -25.793 -8.545 14.208 1.00 72.56 123 GLN A N 1
ATOM 937 C CA . GLN A 1 123 ? -25.241 -8.572 15.563 1.00 72.56 123 GLN A CA 1
ATOM 938 C C . GLN A 1 123 ? -23.900 -9.316 15.643 1.00 72.56 123 GLN A C 1
ATOM 940 O O . GLN A 1 123 ? -22.992 -8.884 16.352 1.00 72.56 123 GLN A O 1
ATOM 945 N N . VAL A 1 124 ? -23.761 -10.428 14.911 1.00 77.00 124 VAL A N 1
ATOM 946 C CA . VAL A 1 124 ? -22.483 -11.141 14.809 1.00 77.00 124 VAL A CA 1
ATOM 947 C C . VAL A 1 124 ? -21.475 -10.254 14.082 1.00 77.00 124 VAL A C 1
ATOM 949 O O . VAL A 1 124 ? -20.398 -10.017 14.608 1.00 77.00 124 VAL A O 1
ATOM 952 N N . HIS A 1 125 ? -21.820 -9.684 12.930 1.00 79.94 125 HIS A N 1
ATOM 953 C CA . HIS A 1 125 ? -20.912 -8.804 12.194 1.00 79.94 125 HIS A CA 1
ATOM 954 C C . HIS A 1 125 ? -20.420 -7.603 13.031 1.00 79.94 125 HIS A C 1
ATOM 956 O O . HIS A 1 125 ? -19.224 -7.309 13.044 1.00 79.94 125 HIS A O 1
ATOM 962 N N . ASP A 1 126 ? -21.297 -6.967 13.806 1.00 71.31 126 ASP A N 1
ATOM 963 C CA . ASP A 1 126 ? -20.936 -5.858 14.697 1.00 71.31 126 ASP A CA 1
ATOM 964 C C . ASP A 1 126 ? -20.005 -6.319 15.830 1.00 71.31 126 ASP A C 1
ATOM 966 O O . ASP A 1 126 ? -19.000 -5.666 16.122 1.00 71.31 126 ASP A O 1
ATOM 970 N N . GLY A 1 127 ? -20.282 -7.483 16.430 1.00 70.81 127 GLY A N 1
ATOM 971 C CA . GLY A 1 127 ? -19.422 -8.080 17.456 1.00 70.81 127 GLY A CA 1
ATOM 972 C C . GLY A 1 127 ? -18.006 -8.368 16.948 1.00 70.81 127 GLY A C 1
ATOM 973 O O . GLY A 1 127 ? -17.026 -8.086 17.638 1.00 70.81 127 GLY A O 1
ATOM 974 N N . TRP A 1 128 ? -17.887 -8.853 15.712 1.00 78.06 128 TRP A N 1
ATOM 975 C CA . TRP A 1 128 ? -16.599 -9.085 15.057 1.00 78.06 128 TRP A CA 1
ATOM 976 C C . TRP A 1 128 ? -15.886 -7.773 14.714 1.00 78.06 128 TRP A C 1
ATOM 978 O O . TRP A 1 128 ? -14.693 -7.651 14.970 1.00 78.06 128 TRP A O 1
ATOM 988 N N . THR A 1 129 ? -16.612 -6.754 14.244 1.00 75.31 129 THR A N 1
ATOM 989 C CA . THR A 1 129 ? -16.058 -5.406 14.019 1.00 75.31 129 THR A CA 1
ATOM 990 C C . THR A 1 129 ? -15.415 -4.843 15.284 1.00 75.31 129 THR A C 1
ATOM 992 O O . THR A 1 129 ? -14.308 -4.304 15.245 1.00 75.31 129 THR A O 1
ATOM 995 N N . ILE A 1 130 ? -16.085 -5.004 16.426 1.00 69.00 130 ILE A N 1
ATOM 996 C CA . ILE A 1 130 ? -15.567 -4.595 17.732 1.00 69.00 130 ILE A CA 1
ATOM 997 C C . ILE A 1 130 ? -14.317 -5.391 18.094 1.00 69.00 130 ILE A C 1
ATOM 999 O O . ILE A 1 130 ? -13.305 -4.786 18.451 1.00 69.00 130 ILE A O 1
ATOM 1003 N N . ALA A 1 131 ? -14.358 -6.720 17.987 1.00 71.38 131 ALA A N 1
ATOM 1004 C CA . ALA A 1 131 ? -13.203 -7.565 18.280 1.00 71.38 131 ALA A CA 1
ATOM 1005 C C . ALA A 1 131 ? -11.990 -7.170 17.422 1.00 71.38 131 ALA A C 1
ATOM 1007 O O . ALA A 1 131 ? -10.882 -7.032 17.933 1.00 71.38 131 ALA A O 1
ATOM 1008 N N . PHE A 1 132 ? -12.214 -6.870 16.144 1.00 75.56 132 PHE A N 1
ATOM 1009 C CA . PHE A 1 132 ? -11.166 -6.461 15.215 1.00 75.56 132 PHE A CA 1
ATOM 1010 C C . PHE A 1 132 ? -10.573 -5.103 15.579 1.00 75.56 132 PHE A C 1
ATOM 1012 O O . PHE A 1 132 ? -9.353 -4.975 15.660 1.00 75.56 132 PHE A O 1
ATOM 1019 N N . MET A 1 133 ? -11.418 -4.100 15.855 1.00 66.00 133 MET A N 1
ATOM 1020 C CA . MET A 1 133 ? -10.966 -2.793 16.354 1.00 66.00 133 MET A CA 1
ATOM 1021 C C . MET A 1 133 ? -10.088 -2.950 17.591 1.00 66.00 133 MET A C 1
ATOM 1023 O O . MET A 1 133 ? -9.039 -2.324 17.695 1.00 66.00 133 MET A O 1
ATOM 1027 N N . SER A 1 134 ? -10.513 -3.812 18.505 1.00 64.38 134 SER A N 1
ATOM 1028 C CA . SER A 1 134 ? -9.855 -4.065 19.786 1.00 64.38 134 SER A CA 1
ATOM 1029 C C . SER A 1 134 ? -8.493 -4.704 19.618 1.00 64.38 134 SER A C 1
ATOM 1031 O O . SER A 1 134 ? -7.514 -4.245 20.201 1.00 64.38 134 SER A O 1
ATOM 1033 N N . LYS A 1 135 ? -8.425 -5.725 18.767 1.00 70.25 135 LYS A N 1
ATOM 1034 C CA . LYS A 1 135 ? -7.195 -6.442 18.466 1.00 70.25 135 LYS A CA 1
ATOM 1035 C C . LYS A 1 135 ? -6.186 -5.544 17.756 1.00 70.25 135 LYS A C 1
ATOM 1037 O O . LYS A 1 135 ? -5.021 -5.539 18.128 1.00 70.25 135 LYS A O 1
ATOM 1042 N N . VAL A 1 136 ? -6.642 -4.726 16.804 1.00 68.31 136 VAL A N 1
ATOM 1043 C CA . VAL A 1 136 ? -5.798 -3.750 16.092 1.00 68.31 136 VAL A CA 1
ATOM 1044 C C . VAL A 1 136 ? -5.277 -2.657 17.023 1.00 68.31 136 VAL A C 1
ATOM 1046 O O . VAL A 1 136 ? -4.114 -2.281 16.932 1.00 68.31 136 VAL A O 1
ATOM 1049 N N . LEU A 1 137 ? -6.127 -2.126 17.904 1.00 61.09 137 LEU A N 1
ATOM 1050 C CA . LEU A 1 137 ? -5.769 -1.001 18.770 1.00 61.09 137 LEU A CA 1
ATOM 1051 C C . LEU A 1 137 ? -4.953 -1.397 19.994 1.00 61.09 137 LEU A C 1
ATOM 1053 O O . LEU A 1 137 ? -4.095 -0.634 20.420 1.00 61.09 137 LEU A O 1
ATOM 1057 N N . LEU A 1 138 ? -5.288 -2.534 20.597 1.00 65.12 138 LEU A N 1
ATOM 1058 C CA . LEU A 1 138 ? -4.868 -2.890 21.953 1.00 65.12 138 LEU A CA 1
ATOM 1059 C C . LEU A 1 138 ? -4.171 -4.252 21.999 1.00 65.12 138 LEU A C 1
ATOM 1061 O O . LEU A 1 138 ? -3.798 -4.704 23.076 1.00 65.12 138 LEU A O 1
ATOM 1065 N N . GLY A 1 139 ? -4.074 -4.965 20.870 1.00 67.88 139 GLY A N 1
ATOM 1066 C CA . GLY A 1 139 ? -3.534 -6.327 20.830 1.00 67.88 139 GLY A CA 1
ATOM 1067 C C . GLY A 1 139 ? -4.353 -7.349 21.630 1.00 67.88 139 GLY A C 1
ATOM 1068 O O . GLY A 1 139 ? -3.885 -8.462 21.854 1.00 67.88 139 GLY A O 1
ATOM 1069 N N . SER A 1 140 ? -5.569 -6.999 22.065 1.00 69.00 140 SER A N 1
ATOM 1070 C CA . SER A 1 140 ? -6.383 -7.798 22.988 1.00 69.00 140 SER A CA 1
ATOM 1071 C C . SER A 1 140 ? -7.771 -8.084 22.424 1.00 69.00 140 SER A C 1
ATOM 1073 O O . SER A 1 140 ? -8.417 -7.210 21.845 1.00 69.00 140 SER A O 1
ATOM 1075 N N . ASP A 1 141 ? -8.258 -9.300 22.673 1.00 64.31 141 ASP A N 1
ATOM 1076 C CA . ASP A 1 141 ? -9.619 -9.731 22.327 1.00 64.31 141 ASP A CA 1
ATOM 1077 C C . ASP A 1 141 ? -10.670 -9.136 23.285 1.00 64.31 141 ASP A C 1
ATOM 1079 O O . ASP A 1 141 ? -11.868 -9.141 23.004 1.00 64.31 141 ASP A O 1
ATOM 1083 N N . THR A 1 142 ? -10.224 -8.598 24.428 1.00 65.94 142 THR A N 1
ATOM 1084 C CA . THR A 1 142 ? -11.073 -7.996 25.466 1.00 65.94 142 THR A CA 1
ATOM 1085 C C . THR A 1 142 ? -10.708 -6.518 25.666 1.00 65.94 142 THR A C 1
ATOM 1087 O O . THR A 1 142 ? -10.007 -6.159 26.615 1.00 65.94 142 THR A O 1
ATOM 1090 N N . PRO A 1 143 ? -11.180 -5.614 24.787 1.00 61.19 143 PRO A N 1
ATOM 1091 C CA . PRO A 1 143 ? -10.807 -4.194 24.823 1.00 61.19 143 PRO A CA 1
ATOM 1092 C C . PRO A 1 143 ? -11.260 -3.488 26.097 1.00 61.19 143 PRO A C 1
ATOM 1094 O O . PRO A 1 143 ? -10.576 -2.608 26.606 1.00 61.19 143 PRO A O 1
ATOM 1097 N N . TRP A 1 144 ? -12.437 -3.858 26.604 1.00 63.16 144 TRP A N 1
ATOM 1098 C CA . TRP A 1 144 ? -13.202 -3.039 27.541 1.00 63.16 144 TRP A CA 1
ATOM 1099 C C . TRP A 1 144 ? -12.534 -2.917 28.909 1.00 63.16 144 TRP A C 1
ATOM 1101 O O . TRP A 1 144 ? -12.729 -1.923 29.604 1.00 63.16 144 TRP A O 1
ATOM 1111 N N . ASN A 1 145 ? -11.708 -3.904 29.253 1.00 67.69 145 ASN A N 1
ATOM 1112 C CA . ASN A 1 145 ? -10.945 -3.947 30.493 1.00 67.69 145 ASN A CA 1
ATOM 1113 C C . ASN A 1 145 ? -9.454 -3.646 30.276 1.00 67.69 145 ASN A C 1
ATOM 1115 O O . ASN A 1 145 ? -8.685 -3.684 31.236 1.00 67.69 145 ASN A O 1
ATOM 1119 N N . HIS A 1 146 ? -9.027 -3.353 29.042 1.00 61.06 146 HIS A N 1
ATOM 1120 C CA . HIS A 1 146 ? -7.625 -3.073 28.758 1.00 61.06 146 HIS A CA 1
ATOM 1121 C C . HIS A 1 146 ? -7.206 -1.749 29.425 1.00 61.06 146 HIS A C 1
ATOM 1123 O O . HIS A 1 146 ? -7.912 -0.746 29.263 1.00 61.06 146 HIS A O 1
ATOM 1129 N N . PRO A 1 147 ? -6.067 -1.687 30.144 1.00 64.25 147 PRO A N 1
ATOM 1130 C CA . PRO A 1 147 ? -5.634 -0.472 30.839 1.00 64.25 147 PRO A CA 1
ATOM 1131 C C . PRO A 1 147 ? -5.544 0.747 29.917 1.00 64.25 147 PRO A C 1
ATOM 1133 O O . PRO A 1 147 ? -5.960 1.839 30.297 1.00 64.25 147 PRO A O 1
ATOM 1136 N N . GLU A 1 148 ? -5.071 0.552 28.684 1.00 53.72 148 GLU A N 1
ATOM 1137 C CA . GLU A 1 148 ? -4.960 1.622 27.688 1.00 53.72 148 GLU A CA 1
ATOM 1138 C C . GLU A 1 148 ? -6.323 2.078 27.168 1.00 53.72 148 GLU A C 1
ATOM 1140 O O . GLU A 1 148 ? -6.531 3.273 26.978 1.00 53.72 148 GLU A O 1
ATOM 1145 N N . PHE A 1 149 ? -7.287 1.164 27.008 1.00 57.38 149 PHE A N 1
ATOM 1146 C CA . PHE A 1 149 ? -8.653 1.535 26.643 1.00 57.38 149 PHE A CA 1
ATOM 1147 C C . PHE A 1 149 ? -9.321 2.327 27.761 1.00 57.38 149 PHE A C 1
ATOM 1149 O O . PHE A 1 149 ? -9.979 3.326 27.498 1.00 57.38 149 PHE A O 1
ATOM 1156 N N . LEU A 1 150 ? -9.123 1.930 29.020 1.00 58.66 150 LEU A N 1
ATOM 1157 C CA . LEU A 1 150 ? -9.631 2.668 30.175 1.00 58.66 150 LEU A CA 1
ATOM 1158 C C . LEU A 1 150 ? -8.957 4.039 30.313 1.00 58.66 150 LEU A C 1
ATOM 1160 O O . LEU A 1 150 ? -9.628 5.013 30.655 1.00 58.66 150 LEU A O 1
ATOM 1164 N N . ALA A 1 151 ? -7.657 4.134 30.029 1.00 54.31 151 ALA A N 1
ATOM 1165 C CA . ALA A 1 151 ? -6.926 5.398 29.999 1.00 54.31 151 ALA A CA 1
ATOM 1166 C C . ALA A 1 151 ? -7.418 6.309 28.865 1.00 54.31 151 ALA A C 1
ATOM 1168 O O . ALA A 1 151 ? -7.666 7.487 29.105 1.00 54.31 151 ALA A O 1
ATOM 1169 N N . LEU A 1 152 ? -7.644 5.761 27.668 1.00 50.22 152 LEU A N 1
ATOM 1170 C CA . LEU A 1 152 ? -8.218 6.464 26.521 1.00 50.22 152 LEU A CA 1
ATOM 1171 C C . LEU A 1 152 ? -9.659 6.907 26.810 1.00 50.22 152 LEU A C 1
ATOM 1173 O O . LEU A 1 152 ? -10.004 8.065 26.595 1.00 50.22 152 LEU A O 1
ATOM 1177 N N . LYS A 1 153 ? -10.482 6.026 27.387 1.00 53.56 153 LYS A N 1
ATOM 1178 C CA . LYS A 1 153 ? -11.854 6.321 27.816 1.00 53.56 153 LYS A CA 1
ATOM 1179 C C . LYS A 1 153 ? -11.888 7.506 28.780 1.00 53.56 153 LYS A C 1
ATOM 1181 O O . LYS A 1 153 ? -12.695 8.407 28.593 1.00 53.56 153 LYS A O 1
ATOM 1186 N N . ARG A 1 154 ? -10.994 7.523 29.777 1.00 49.78 154 ARG A N 1
ATOM 1187 C CA . ARG A 1 154 ? -10.859 8.639 30.730 1.00 49.78 154 ARG A CA 1
ATOM 1188 C C . ARG A 1 154 ? -10.299 9.903 30.077 1.00 49.78 154 ARG A C 1
ATOM 1190 O O . ARG A 1 154 ? -10.786 10.985 30.366 1.00 49.78 154 ARG A O 1
ATOM 1197 N N . GLY A 1 155 ? -9.280 9.776 29.227 1.00 42.50 155 GLY A N 1
ATOM 1198 C CA . GLY A 1 155 ? -8.590 10.911 28.608 1.00 42.50 155 GLY A CA 1
ATOM 1199 C C . GLY A 1 155 ? -9.428 11.655 27.566 1.00 42.50 155 GLY A C 1
ATOM 1200 O O . GLY A 1 155 ? -9.257 12.857 27.404 1.00 42.50 155 GLY A O 1
ATOM 1201 N N . PHE A 1 156 ? -10.343 10.956 26.891 1.00 40.91 156 PHE A N 1
ATOM 1202 C CA . PHE A 1 156 ? -11.225 11.508 25.855 1.00 40.91 156 PHE A CA 1
ATOM 1203 C C . PHE A 1 156 ? -12.695 11.624 26.295 1.00 40.91 156 PHE A C 1
ATOM 1205 O O . PHE A 1 156 ? -13.555 11.865 25.453 1.00 40.91 156 PHE A O 1
ATOM 1212 N N . ASP A 1 157 ? -12.984 11.422 27.586 1.00 45.72 157 ASP A N 1
ATOM 1213 C CA . ASP A 1 157 ? -14.337 11.446 28.168 1.00 45.72 157 ASP A CA 1
ATOM 1214 C C . ASP A 1 157 ? -15.361 10.588 27.391 1.00 45.72 157 ASP A C 1
ATOM 1216 O O . ASP A 1 157 ? -16.492 10.980 27.096 1.00 45.72 157 ASP A O 1
ATOM 1220 N N . ILE A 1 158 ? -14.938 9.383 26.994 1.00 47.34 158 ILE A N 1
ATOM 1221 C CA . ILE A 1 158 ? -15.774 8.475 26.206 1.00 47.34 158 ILE A CA 1
ATOM 1222 C C . ILE A 1 158 ? -16.758 7.765 27.138 1.00 47.34 158 ILE A C 1
ATOM 1224 O O . ILE A 1 158 ? -16.386 6.945 27.982 1.00 47.34 158 ILE A O 1
ATOM 1228 N N . THR A 1 159 ? -18.049 8.006 26.934 1.00 46.72 159 THR A N 1
ATOM 1229 C CA . THR A 1 159 ? -19.117 7.271 27.616 1.00 46.72 159 THR A CA 1
ATOM 1230 C C . THR A 1 159 ? -19.463 6.007 26.823 1.00 46.72 159 THR A C 1
ATOM 1232 O O . THR A 1 159 ? -20.035 6.052 25.739 1.00 46.72 159 THR A O 1
ATOM 1235 N N . VAL A 1 160 ? -19.076 4.845 27.356 1.00 52.50 160 VAL A N 1
ATOM 1236 C CA . VAL A 1 160 ? -19.487 3.532 26.829 1.00 52.50 160 VAL A CA 1
ATOM 1237 C C . VAL A 1 160 ? -20.667 3.074 27.677 1.00 52.50 160 VAL A C 1
ATOM 1239 O O . VAL A 1 160 ? -20.513 2.974 28.892 1.00 52.50 160 VAL A O 1
ATOM 1242 N N . GLY A 1 161 ? -21.836 2.872 27.066 1.00 45.75 161 GLY A N 1
ATOM 1243 C CA . GLY A 1 161 ? -23.048 2.481 27.788 1.00 45.75 161 GLY A CA 1
ATOM 1244 C C . GLY A 1 161 ? -22.944 1.076 28.386 1.00 45.75 161 GLY A C 1
ATOM 1245 O O . GLY A 1 161 ? -22.559 0.137 27.692 1.00 45.75 161 GLY A O 1
ATOM 1246 N N . ASP A 1 162 ? -23.328 0.936 29.656 1.00 41.53 162 ASP A N 1
ATOM 1247 C CA . ASP A 1 162 ? -23.469 -0.348 30.347 1.00 41.53 162 ASP A CA 1
ATOM 1248 C C . ASP A 1 162 ? -24.695 -1.091 29.805 1.00 41.53 162 ASP A C 1
ATOM 1250 O O . ASP A 1 162 ? -25.813 -0.916 30.284 1.00 41.53 162 ASP A O 1
ATOM 1254 N N . SER A 1 163 ? -24.531 -1.924 28.782 1.00 36.75 163 SER A N 1
ATOM 1255 C CA . SER A 1 163 ? -25.528 -2.963 28.519 1.00 36.75 163 SER A CA 1
ATOM 1256 C C . SER A 1 163 ? -24.916 -4.155 27.800 1.00 36.75 163 SER A C 1
ATOM 1258 O O . SER A 1 163 ? -2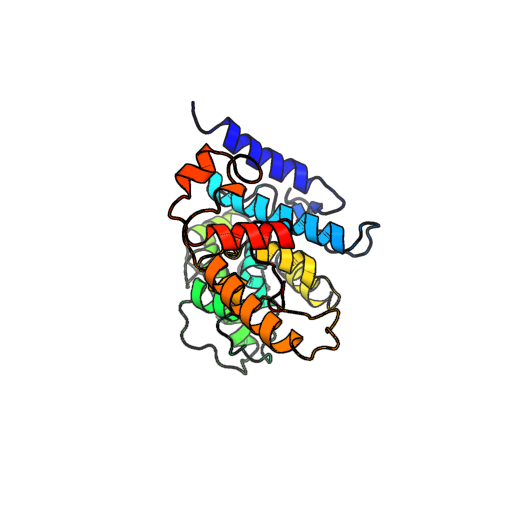4.224 -4.033 26.794 1.00 36.75 163 SER A O 1
ATOM 1260 N N . SER A 1 164 ? -25.237 -5.335 28.324 1.00 35.44 164 SER A N 1
ATOM 1261 C CA . SER A 1 164 ? -25.003 -6.682 27.786 1.00 35.44 164 SER A CA 1
ATOM 1262 C C . SER A 1 164 ? -25.724 -6.963 26.457 1.00 35.44 164 SER A C 1
ATOM 1264 O O . SER A 1 164 ? -25.738 -8.088 25.966 1.00 35.44 164 SER A O 1
ATOM 1266 N N . VAL A 1 165 ? -26.293 -5.928 25.847 1.00 38.47 165 VAL A N 1
ATOM 1267 C CA . VAL A 1 165 ? -26.718 -5.882 24.458 1.00 38.47 165 VAL A CA 1
ATOM 1268 C C . VAL A 1 165 ? -25.916 -4.735 23.883 1.00 38.47 165 VAL A C 1
ATOM 1270 O O . VAL A 1 165 ? -26.106 -3.603 24.312 1.00 38.47 165 VAL A O 1
ATOM 1273 N N . ILE A 1 166 ? -24.983 -5.041 22.982 1.00 36.25 166 ILE A N 1
ATOM 1274 C CA . ILE A 1 166 ? -24.100 -4.093 22.298 1.00 36.25 166 ILE A CA 1
ATOM 1275 C C . ILE A 1 166 ? -24.976 -3.106 21.511 1.00 36.25 166 ILE A C 1
ATOM 1277 O O . ILE A 1 166 ? -25.139 -3.197 20.303 1.00 36.25 166 ILE A O 1
ATOM 1281 N N . ASN A 1 167 ? -25.549 -2.135 22.211 1.00 34.16 167 ASN A N 1
ATOM 1282 C CA . ASN A 1 167 ? -26.011 -0.872 21.675 1.00 34.16 167 ASN A CA 1
ATOM 1283 C C . ASN A 1 167 ? -24.799 0.056 21.732 1.00 34.16 167 ASN A C 1
ATOM 1285 O O . ASN A 1 167 ? -24.814 1.136 22.325 1.00 34.16 167 ASN A O 1
ATOM 1289 N N . VAL A 1 168 ? -23.690 -0.426 21.158 1.00 40.38 168 VAL A N 1
ATOM 1290 C CA . VAL A 1 168 ? -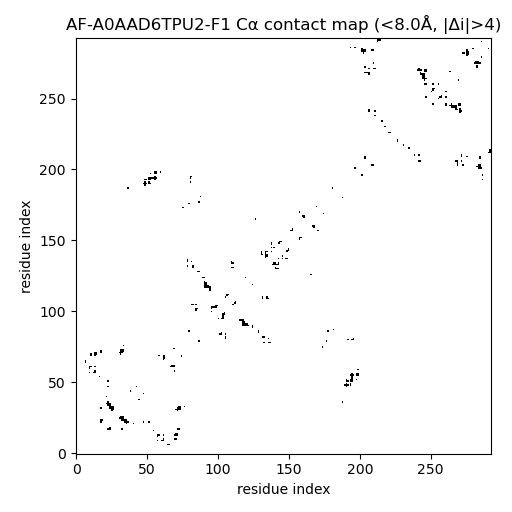22.562 0.417 20.812 1.00 40.38 168 VAL A CA 1
ATOM 1291 C C . VAL A 1 168 ? -23.116 1.287 19.700 1.00 40.38 168 VAL A C 1
ATOM 1293 O O . VAL A 1 168 ? -23.018 0.982 18.516 1.00 40.38 168 VAL A O 1
ATOM 1296 N N . ARG A 1 169 ? -23.722 2.411 20.097 1.00 38.25 169 ARG A N 1
ATOM 1297 C CA . ARG A 1 169 ? -23.507 3.635 19.345 1.00 38.25 169 ARG A CA 1
ATOM 1298 C C . ARG A 1 169 ? -21.998 3.691 19.225 1.00 38.25 169 ARG A C 1
ATOM 1300 O O . ARG A 1 169 ? -21.315 3.941 20.217 1.00 38.25 169 ARG A O 1
ATOM 1307 N N . TYR A 1 170 ? -21.501 3.296 18.053 1.00 42.75 170 TYR A N 1
ATOM 1308 C CA . TYR A 1 170 ? -20.122 3.485 17.640 1.00 42.75 170 TYR A CA 1
ATOM 1309 C C . TYR A 1 170 ? -19.653 4.804 18.246 1.00 42.75 170 TYR A C 1
ATOM 1311 O O . TYR A 1 170 ? -20.460 5.747 18.237 1.00 42.75 170 TYR A O 1
ATOM 1319 N N . PRO A 1 171 ? -18.415 4.899 18.763 1.00 42.97 171 PRO A N 1
ATOM 1320 C CA . PRO A 1 171 ? -17.879 6.185 19.181 1.00 42.97 171 PRO A CA 1
ATOM 1321 C C . PRO A 1 171 ? -18.296 7.191 18.114 1.00 42.97 171 PRO A C 1
ATOM 1323 O O . PRO A 1 171 ? -18.057 6.936 16.932 1.00 42.97 171 PRO A O 1
ATOM 1326 N N . THR A 1 172 ? -19.045 8.231 18.482 1.00 41.31 172 THR A N 1
ATOM 1327 C CA . THR A 1 172 ? -19.797 9.086 17.539 1.00 41.31 172 THR A CA 1
ATOM 1328 C C . THR A 1 172 ? -18.886 9.736 16.491 1.00 41.31 172 THR A C 1
ATOM 1330 O O . THR A 1 172 ? -19.351 10.322 15.525 1.00 41.31 172 THR A O 1
ATOM 1333 N N . PHE A 1 173 ? -17.577 9.598 16.689 1.00 42.78 173 PHE A N 1
ATOM 1334 C CA . PHE A 1 173 ? -16.456 9.977 15.848 1.00 42.78 173 PHE A CA 1
ATOM 1335 C C . PHE A 1 173 ? -16.142 8.975 14.723 1.00 42.78 173 PHE A C 1
ATOM 1337 O O . PHE A 1 173 ? -15.676 9.417 13.687 1.00 42.78 173 PHE A O 1
ATOM 1344 N N . ILE A 1 174 ? -16.401 7.668 14.880 1.00 42.06 174 ILE 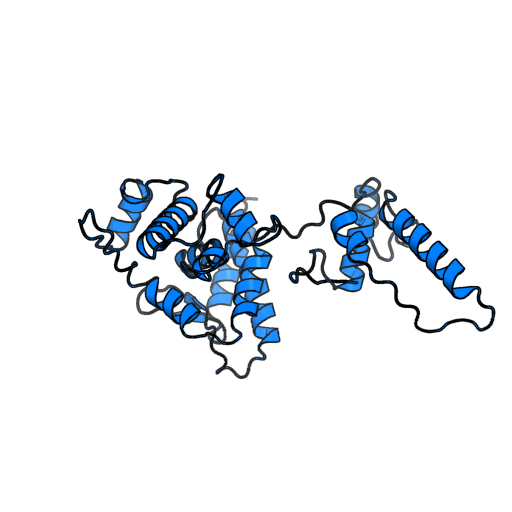A N 1
ATOM 1345 C CA . ILE A 1 174 ? -16.177 6.613 13.866 1.00 42.06 174 ILE A CA 1
ATOM 1346 C C . ILE A 1 174 ? -17.339 6.554 12.866 1.00 42.06 174 ILE A C 1
ATOM 1348 O O . ILE A 1 174 ? -17.112 6.356 11.673 1.00 42.06 174 ILE A O 1
ATOM 1352 N N . LEU A 1 175 ? -18.575 6.776 13.330 1.00 43.34 175 LEU A N 1
ATOM 1353 C CA . LEU A 1 175 ? -19.769 6.797 12.476 1.00 43.34 175 LEU A CA 1
ATOM 1354 C C . LEU A 1 175 ? -19.649 7.764 11.297 1.00 43.34 175 LEU A C 1
ATOM 1356 O O . LEU A 1 175 ? -19.966 7.331 10.204 1.00 43.34 175 LEU A O 1
ATOM 1360 N N . PRO A 1 176 ? -19.149 9.003 11.440 1.00 44.06 176 PRO A N 1
ATOM 1361 C CA . PRO A 1 176 ? -18.889 9.880 10.309 1.00 44.06 176 PRO A CA 1
ATOM 1362 C C . PRO A 1 176 ? -17.959 9.259 9.270 1.00 44.06 176 PRO A C 1
ATOM 1364 O O . PRO A 1 176 ? -18.247 9.401 8.093 1.00 44.06 176 PRO A O 1
ATOM 1367 N N . TYR A 1 177 ? -16.901 8.534 9.663 1.00 47.72 177 TYR A N 1
ATOM 1368 C CA . TYR A 1 177 ? -15.986 7.882 8.713 1.00 47.72 177 TYR A CA 1
ATOM 1369 C C . TYR A 1 177 ? -16.614 6.666 8.047 1.00 47.72 177 TYR A C 1
ATOM 1371 O O . TYR A 1 177 ? -16.519 6.537 6.832 1.00 47.72 177 TYR A O 1
ATOM 1379 N N . ILE A 1 178 ? -17.278 5.800 8.817 1.00 46.03 178 ILE A N 1
ATOM 1380 C CA . ILE A 1 178 ? -17.985 4.630 8.283 1.00 46.03 178 ILE A CA 1
ATOM 1381 C C . ILE A 1 178 ? -19.130 5.087 7.372 1.00 46.03 178 ILE A C 1
ATOM 1383 O O . ILE A 1 178 ? -19.276 4.575 6.272 1.00 46.03 178 ILE A O 1
ATOM 1387 N N . TRP A 1 179 ? -19.885 6.108 7.770 1.00 44.38 179 TRP A N 1
ATOM 1388 C CA . TRP A 1 179 ? -20.973 6.707 6.999 1.00 44.38 179 TRP A CA 1
ATOM 1389 C C . TRP A 1 179 ? -20.459 7.467 5.770 1.00 44.38 179 TRP A C 1
ATOM 1391 O O . TRP A 1 179 ? -21.058 7.333 4.713 1.00 44.38 179 TRP A O 1
ATOM 1401 N N . LEU A 1 180 ? -19.326 8.181 5.842 1.00 43.59 180 LEU A N 1
ATOM 1402 C CA . LEU A 1 180 ? -18.646 8.764 4.670 1.00 43.59 180 LEU A CA 1
ATOM 1403 C C . LEU A 1 180 ? -18.193 7.676 3.692 1.00 43.59 180 LEU A C 1
ATOM 1405 O O . LEU A 1 180 ? -18.430 7.807 2.495 1.00 43.59 180 LEU A O 1
ATOM 1409 N N . MET A 1 181 ? -17.596 6.589 4.192 1.00 43.84 181 MET A N 1
ATOM 1410 C CA . MET A 1 181 ? -17.180 5.449 3.370 1.00 43.84 181 MET A CA 1
ATOM 1411 C C . MET A 1 181 ? -18.378 4.683 2.778 1.00 43.84 181 MET A C 1
ATOM 1413 O O . MET A 1 181 ? -18.293 4.216 1.646 1.00 43.84 181 MET A O 1
ATOM 1417 N N . GLN A 1 182 ? -19.498 4.577 3.501 1.00 44.91 182 GLN A N 1
ATOM 1418 C CA . GLN A 1 182 ? -20.695 3.835 3.081 1.00 44.91 182 GLN A CA 1
ATOM 1419 C C . GLN A 1 182 ? -21.649 4.646 2.186 1.00 44.91 182 GLN A C 1
ATOM 1421 O O . GLN A 1 182 ? -22.217 4.084 1.248 1.00 44.91 182 GLN A O 1
ATOM 1426 N N . LEU A 1 183 ? -21.836 5.951 2.423 1.00 39.28 183 LEU A N 1
ATOM 1427 C CA . LEU A 1 183 ? -22.656 6.813 1.558 1.00 39.28 183 LEU A CA 1
ATOM 1428 C C . LEU A 1 183 ? -21.987 7.112 0.224 1.00 39.28 183 LEU A C 1
ATOM 1430 O O . LEU A 1 183 ? -22.673 7.278 -0.784 1.00 39.28 183 LEU A O 1
ATOM 1434 N N . GLN A 1 184 ? -20.657 7.167 0.189 1.00 41.81 184 GLN A N 1
ATOM 1435 C CA . GLN A 1 184 ? -19.912 7.390 -1.042 1.00 41.81 184 GLN A CA 1
ATOM 1436 C C . GLN A 1 184 ? -19.625 6.065 -1.753 1.00 41.81 184 GLN A C 1
ATOM 1438 O O . GLN A 1 184 ? -18.466 5.739 -1.990 1.00 41.81 184 GLN A O 1
ATOM 1443 N N . ARG A 1 185 ? -20.676 5.339 -2.181 1.00 40.41 185 ARG A N 1
ATOM 1444 C CA . ARG A 1 185 ? -20.637 4.204 -3.148 1.00 40.41 185 ARG A CA 1
ATOM 1445 C C . ARG A 1 185 ? -20.031 4.577 -4.528 1.00 40.41 185 ARG A C 1
ATOM 1447 O O . ARG A 1 185 ? -20.449 4.089 -5.572 1.00 40.41 185 ARG A O 1
ATOM 1454 N N . LEU A 1 186 ? -19.079 5.497 -4.566 1.00 34.94 186 LEU A N 1
ATOM 1455 C CA . LEU A 1 186 ? -18.557 6.192 -5.721 1.00 34.94 186 LEU A CA 1
ATOM 1456 C C . LEU A 1 186 ? -17.044 6.296 -5.558 1.00 34.94 186 LEU A C 1
ATOM 1458 O O . LEU A 1 186 ? -16.566 7.173 -4.855 1.00 34.94 186 LEU A O 1
ATOM 1462 N N . SER A 1 187 ? -16.281 5.455 -6.263 1.00 37.56 187 SER A N 1
ATOM 1463 C CA . SER A 1 187 ? -14.914 5.751 -6.754 1.00 37.56 187 SER A CA 1
ATOM 1464 C C . SER A 1 187 ? -13.792 6.144 -5.758 1.00 37.56 187 SER A C 1
ATOM 1466 O O . SER A 1 187 ? -12.636 6.225 -6.172 1.00 37.56 187 SER A O 1
ATOM 1468 N N . VAL A 1 188 ? -14.069 6.290 -4.458 1.00 38.59 188 VAL A N 1
ATOM 1469 C CA . VAL A 1 188 ? -13.116 6.585 -3.361 1.00 38.59 188 VAL A CA 1
ATOM 1470 C C . VAL A 1 188 ? -12.343 5.331 -2.919 1.00 38.59 188 VAL A C 1
ATOM 1472 O O . VAL A 1 188 ? -11.408 5.402 -2.123 1.00 38.59 188 VAL A O 1
ATOM 1475 N N . HIS A 1 189 ? -12.643 4.168 -3.507 1.00 41.94 189 HIS A N 1
ATOM 1476 C CA . HIS A 1 189 ? -11.870 2.953 -3.269 1.00 41.94 189 HIS A CA 1
ATOM 1477 C C . HIS A 1 189 ? -10.393 3.113 -3.629 1.00 41.94 189 HIS A C 1
ATOM 1479 O O . HIS A 1 189 ? -9.562 2.580 -2.916 1.00 41.94 189 HIS A O 1
ATOM 1485 N N . ARG A 1 190 ? -10.015 3.862 -4.672 1.00 38.91 190 ARG A N 1
ATOM 1486 C CA . ARG A 1 190 ? -8.606 3.892 -5.109 1.00 38.91 190 ARG A CA 1
ATOM 1487 C C . ARG A 1 190 ? -7.657 4.638 -4.159 1.00 38.91 190 ARG A C 1
ATOM 1489 O O . ARG A 1 190 ? -6.627 4.053 -3.849 1.00 38.91 190 ARG A O 1
ATOM 1496 N N . PRO A 1 191 ? -7.960 5.850 -3.654 1.00 38.66 191 PRO A N 1
ATOM 1497 C CA . PRO A 1 191 ? -7.030 6.553 -2.769 1.00 38.66 191 PRO A CA 1
ATOM 1498 C C . PRO A 1 191 ? -6.897 5.914 -1.381 1.00 38.66 191 PRO A C 1
ATOM 1500 O O . PRO A 1 191 ? -5.786 5.794 -0.873 1.00 38.66 191 PRO A O 1
ATOM 1503 N N . ALA A 1 192 ? -8.003 5.448 -0.788 1.00 42.19 192 ALA A N 1
ATOM 1504 C CA . ALA A 1 192 ? -7.951 4.713 0.475 1.00 42.19 192 ALA A CA 1
ATOM 1505 C C . ALA A 1 192 ? -7.213 3.377 0.293 1.00 42.19 192 ALA A C 1
ATOM 1507 O O . ALA A 1 192 ? -6.307 3.073 1.057 1.00 42.19 192 ALA A O 1
ATOM 1508 N N . LEU A 1 193 ? -7.503 2.620 -0.772 1.00 45.12 193 LEU A N 1
ATOM 1509 C CA . LEU A 1 193 ? -6.790 1.379 -1.092 1.00 45.12 193 LEU A CA 1
ATOM 1510 C C . LEU A 1 193 ? -5.315 1.620 -1.439 1.00 45.12 193 LEU A C 1
ATOM 1512 O O . LEU A 1 193 ? -4.493 0.767 -1.133 1.00 45.12 193 LEU A O 1
ATOM 1516 N N . ALA A 1 194 ? -4.947 2.781 -1.986 1.00 43.16 194 ALA A N 1
ATOM 1517 C CA . ALA A 1 194 ? -3.554 3.175 -2.205 1.00 43.16 194 ALA A CA 1
ATOM 1518 C C . ALA A 1 194 ? -2.804 3.394 -0.881 1.00 43.16 194 ALA A C 1
ATOM 1520 O O . ALA A 1 194 ? -1.714 2.860 -0.710 1.00 43.16 194 ALA A O 1
ATOM 1521 N N . VAL A 1 195 ? -3.415 4.078 0.094 1.00 44.09 195 VAL A N 1
ATOM 1522 C CA . VAL A 1 195 ? -2.865 4.191 1.460 1.00 44.09 195 VAL A CA 1
ATOM 1523 C C . VAL A 1 195 ? -2.714 2.807 2.088 1.00 44.09 195 VAL A C 1
ATOM 1525 O O . VAL A 1 195 ? -1.656 2.478 2.608 1.00 44.09 195 VAL A O 1
ATOM 1528 N N . LEU A 1 196 ? -3.754 1.974 1.994 1.00 47.84 196 LEU A N 1
ATOM 1529 C CA . LEU A 1 196 ? -3.777 0.620 2.555 1.00 47.84 196 LEU A CA 1
ATOM 1530 C C . LEU A 1 196 ? -2.714 -0.284 1.949 1.00 47.84 196 LEU A C 1
ATOM 1532 O O . LEU A 1 196 ? -2.043 -1.025 2.653 1.00 47.84 196 LEU A O 1
ATOM 1536 N N . THR A 1 197 ? -2.537 -0.211 0.638 1.00 43.50 197 THR A N 1
ATOM 1537 C CA . THR A 1 197 ? -1.559 -1.027 -0.084 1.00 43.50 197 THR A CA 1
ATOM 1538 C C . THR A 1 197 ? -0.133 -0.560 0.124 1.00 43.50 197 THR A C 1
ATOM 1540 O O . THR A 1 197 ? 0.757 -1.398 0.061 1.00 43.50 197 THR A O 1
ATOM 1543 N N . CYS A 1 198 ? 0.100 0.705 0.477 1.00 43.16 198 CYS A N 1
ATOM 1544 C CA . CYS A 1 198 ? 1.394 1.151 0.998 1.00 43.16 198 CYS A CA 1
ATOM 1545 C C . CYS A 1 198 ? 1.708 0.613 2.407 1.00 43.16 198 CYS A C 1
ATOM 1547 O O . CYS A 1 198 ? 2.875 0.584 2.782 1.00 43.16 198 CYS A O 1
ATOM 1549 N N . LEU A 1 199 ? 0.702 0.187 3.182 1.00 41.97 199 LEU A N 1
ATOM 1550 C CA . LEU A 1 199 ? 0.895 -0.424 4.508 1.00 41.97 199 LEU A CA 1
ATOM 1551 C C . LEU A 1 199 ? 1.116 -1.945 4.451 1.00 41.97 199 LEU A C 1
ATOM 1553 O O . LEU A 1 199 ? 1.587 -2.526 5.426 1.00 41.97 199 LEU A O 1
ATOM 1557 N N . TYR A 1 200 ? 0.777 -2.599 3.336 1.00 50.22 200 TYR A N 1
ATOM 1558 C CA . TYR A 1 200 ? 1.037 -4.025 3.131 1.00 50.22 200 TYR A CA 1
ATOM 1559 C C . TYR A 1 200 ? 2.438 -4.250 2.552 1.00 50.22 200 TYR A C 1
ATOM 1561 O O . TYR A 1 200 ? 2.914 -3.465 1.733 1.00 50.22 200 TYR A O 1
ATOM 1569 N N . ASP A 1 201 ? 3.087 -5.351 2.940 1.00 57.97 201 ASP A N 1
ATOM 1570 C CA . ASP A 1 201 ? 4.411 -5.694 2.422 1.00 57.97 201 ASP A CA 1
ATOM 1571 C C . ASP A 1 201 ? 4.362 -6.006 0.913 1.00 57.97 201 ASP A C 1
ATOM 1573 O O . ASP A 1 201 ? 3.872 -7.046 0.453 1.00 57.97 201 ASP A O 1
ATOM 1577 N N . ARG A 1 202 ? 4.873 -5.057 0.129 1.00 72.00 202 ARG A N 1
ATOM 1578 C CA . ARG A 1 202 ? 4.961 -5.116 -1.332 1.00 72.00 202 ARG A CA 1
ATOM 1579 C C . ARG A 1 202 ? 6.370 -5.428 -1.821 1.00 72.00 202 ARG A C 1
ATOM 1581 O O . ARG A 1 202 ? 6.574 -5.418 -3.038 1.00 72.00 202 ARG A O 1
ATOM 1588 N N . GLN A 1 203 ? 7.296 -5.738 -0.914 1.00 78.25 203 GLN A N 1
ATOM 1589 C CA . GLN A 1 203 ? 8.639 -6.151 -1.283 1.00 78.25 203 GLN A CA 1
ATOM 1590 C C . GLN A 1 203 ? 8.583 -7.425 -2.124 1.00 78.25 203 GLN A C 1
ATOM 1592 O O . GLN A 1 203 ? 7.728 -8.300 -1.940 1.00 78.25 203 GLN A O 1
ATOM 1597 N N . ILE A 1 204 ? 9.493 -7.501 -3.087 1.00 82.50 204 ILE A N 1
ATOM 1598 C CA . ILE A 1 204 ? 9.765 -8.734 -3.813 1.00 82.50 204 ILE A CA 1
ATOM 1599 C C . ILE A 1 204 ? 10.461 -9.655 -2.818 1.00 82.50 204 ILE A C 1
ATOM 1601 O O . ILE A 1 204 ? 11.503 -9.296 -2.275 1.00 82.50 204 ILE A O 1
ATOM 1605 N N . ARG A 1 205 ? 9.878 -10.824 -2.553 1.00 87.44 205 ARG A N 1
ATOM 1606 C CA . ARG A 1 205 ? 10.481 -11.830 -1.663 1.00 87.44 205 ARG A CA 1
ATOM 1607 C C . ARG A 1 205 ? 11.048 -13.010 -2.441 1.00 87.44 205 ARG A C 1
ATOM 1609 O O . ARG A 1 205 ? 11.870 -13.751 -1.915 1.00 87.44 205 ARG A O 1
ATOM 1616 N N . LYS A 1 206 ? 10.580 -13.198 -3.673 1.00 92.50 206 LYS A N 1
ATOM 1617 C CA . LYS A 1 206 ? 10.974 -14.286 -4.567 1.00 92.50 206 LYS A CA 1
ATOM 1618 C C . LYS A 1 206 ? 10.825 -13.869 -6.029 1.00 92.50 206 LYS A C 1
ATOM 1620 O O . LYS A 1 206 ? 10.029 -12.988 -6.353 1.00 92.50 206 LYS A O 1
ATOM 1625 N N . VAL A 1 207 ? 11.560 -14.524 -6.921 1.00 91.25 207 VAL A N 1
ATOM 1626 C CA . VAL A 1 207 ? 11.571 -14.219 -8.364 1.00 91.25 207 VAL A CA 1
ATOM 1627 C C . VAL A 1 207 ? 10.188 -14.401 -9.007 1.00 91.25 207 VAL A C 1
ATOM 1629 O O . VAL A 1 207 ? 9.809 -13.675 -9.935 1.00 91.25 207 VAL A O 1
ATOM 1632 N N . GLU A 1 208 ? 9.391 -15.339 -8.497 1.00 93.31 208 GLU A N 1
ATOM 1633 C CA . GLU A 1 208 ? 8.032 -15.640 -8.967 1.00 93.31 208 GLU A CA 1
ATOM 1634 C C . GLU A 1 208 ? 7.070 -14.472 -8.749 1.00 93.31 208 GLU A C 1
ATOM 1636 O O . GLU A 1 208 ? 6.107 -14.323 -9.497 1.00 93.31 208 GLU A O 1
ATOM 1641 N N . ASP A 1 209 ? 7.350 -13.592 -7.781 1.00 86.25 209 ASP A N 1
ATOM 1642 C CA . ASP A 1 209 ? 6.482 -12.449 -7.492 1.00 86.25 209 ASP A CA 1
ATOM 1643 C C . ASP A 1 209 ? 6.336 -11.489 -8.687 1.00 86.25 209 ASP A C 1
ATOM 1645 O O . ASP A 1 209 ? 5.356 -10.744 -8.749 1.00 86.25 209 ASP A O 1
ATOM 1649 N N . VAL A 1 210 ? 7.285 -11.516 -9.630 1.00 89.12 210 VAL A N 1
ATOM 1650 C CA . VAL A 1 210 ? 7.280 -10.706 -10.859 1.00 89.12 210 VAL A CA 1
ATOM 1651 C C . VAL A 1 210 ? 7.287 -11.576 -12.112 1.00 89.12 210 VAL A C 1
ATOM 1653 O O . VAL A 1 210 ? 6.574 -11.271 -13.063 1.00 89.12 210 VAL A O 1
ATOM 1656 N N . SER A 1 211 ? 8.054 -12.672 -12.144 1.00 92.31 211 SER A N 1
ATOM 1657 C CA . SER A 1 211 ? 8.186 -13.484 -13.365 1.00 92.31 211 SER 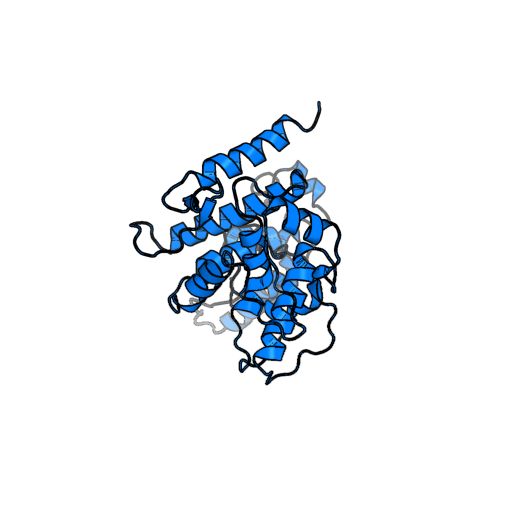A CA 1
ATOM 1658 C C . SER A 1 211 ? 6.882 -14.170 -13.799 1.00 92.31 211 SER A C 1
ATOM 1660 O O . SER A 1 211 ? 6.659 -14.339 -15.003 1.00 92.31 211 SER A O 1
ATOM 1662 N N . ASP A 1 212 ? 5.980 -14.476 -12.860 1.00 91.12 212 ASP A N 1
ATOM 1663 C CA . ASP A 1 212 ? 4.632 -14.989 -13.153 1.00 91.12 212 ASP A CA 1
ATOM 1664 C C . ASP A 1 212 ? 3.690 -13.914 -13.720 1.00 91.12 212 ASP A C 1
ATOM 1666 O O . ASP A 1 212 ? 2.614 -14.229 -14.231 1.00 91.12 212 ASP A O 1
ATOM 1670 N N . ARG A 1 213 ? 4.086 -12.637 -13.653 1.00 90.56 213 ARG A N 1
ATOM 1671 C CA . ARG A 1 213 ? 3.313 -11.476 -14.125 1.00 90.56 213 ARG A CA 1
ATOM 1672 C C . ARG A 1 213 ? 3.759 -10.960 -15.493 1.00 90.56 213 ARG A C 1
ATOM 1674 O O . ARG A 1 213 ? 3.207 -9.973 -15.967 1.00 90.56 213 ARG A O 1
ATOM 1681 N N . LEU A 1 214 ? 4.717 -11.629 -16.134 1.00 91.25 214 LEU A N 1
ATOM 1682 C CA . LEU A 1 214 ? 5.230 -11.246 -17.449 1.00 91.25 214 LEU A CA 1
ATOM 1683 C C . LEU A 1 214 ? 4.306 -11.697 -18.584 1.00 91.25 214 LEU A C 1
ATOM 1685 O O . LEU A 1 214 ? 4.118 -12.897 -18.818 1.00 91.25 214 LEU A O 1
ATOM 1689 N N . GLY A 1 215 ? 3.787 -10.728 -19.329 1.00 90.31 215 GLY A N 1
ATOM 1690 C CA . GLY A 1 215 ? 3.114 -10.900 -20.606 1.00 90.31 215 GLY A CA 1
ATOM 1691 C C . GLY A 1 215 ? 4.107 -10.813 -21.765 1.00 90.31 215 GLY A C 1
ATOM 1692 O O . GLY A 1 215 ? 4.926 -9.908 -21.854 1.00 90.31 215 GLY A O 1
ATOM 1693 N N . PHE A 1 216 ? 4.037 -11.757 -22.705 1.00 89.69 216 PHE A N 1
ATOM 1694 C CA . PHE A 1 216 ? 4.887 -11.736 -23.899 1.00 89.69 216 PHE A CA 1
ATOM 1695 C C . PHE A 1 216 ? 4.033 -11.560 -25.146 1.00 89.69 216 PHE A C 1
ATOM 1697 O O . PHE A 1 216 ? 3.437 -12.528 -25.634 1.00 89.69 216 PHE A O 1
ATOM 1704 N N . HIS A 1 217 ? 4.025 -10.342 -25.680 1.00 88.25 217 HIS A N 1
ATOM 1705 C CA . HIS A 1 217 ? 3.272 -9.976 -26.874 1.00 88.25 217 HIS A CA 1
ATOM 1706 C C . HIS A 1 217 ? 4.180 -9.913 -28.105 1.00 88.25 217 HIS A C 1
ATOM 1708 O O . HIS A 1 217 ? 5.201 -9.232 -28.110 1.00 88.25 217 HIS A O 1
ATOM 1714 N N . ILE A 1 218 ? 3.798 -10.629 -29.164 1.00 88.38 218 ILE A N 1
ATOM 1715 C CA . ILE A 1 218 ? 4.487 -10.593 -30.457 1.00 88.38 218 ILE A CA 1
ATOM 1716 C C . ILE A 1 218 ? 3.807 -9.515 -31.297 1.00 88.38 218 ILE A C 1
ATOM 1718 O O . ILE A 1 218 ? 2.645 -9.663 -31.665 1.00 88.38 218 ILE A O 1
ATOM 1722 N N . THR A 1 219 ? 4.518 -8.429 -31.587 1.00 88.00 219 THR A N 1
ATOM 1723 C CA . THR A 1 219 ? 3.975 -7.300 -32.360 1.00 88.00 219 THR A CA 1
ATOM 1724 C C . THR A 1 219 ? 4.041 -7.529 -33.867 1.00 88.00 219 THR A C 1
ATOM 1726 O O . THR A 1 219 ? 3.217 -6.998 -34.607 1.00 88.00 219 THR A O 1
ATOM 1729 N N . ARG A 1 220 ? 4.998 -8.337 -34.335 1.00 88.88 220 ARG A N 1
ATOM 1730 C CA . ARG A 1 220 ? 5.165 -8.692 -35.746 1.00 88.88 220 ARG A CA 1
ATOM 1731 C C . ARG A 1 220 ? 5.729 -10.101 -35.871 1.00 88.88 220 ARG A C 1
ATOM 1733 O O . ARG A 1 220 ? 6.715 -10.425 -35.214 1.00 88.88 220 ARG A O 1
ATOM 1740 N N . ALA A 1 221 ? 5.115 -10.914 -36.725 1.00 88.25 221 ALA A N 1
ATOM 1741 C CA . ALA A 1 221 ? 5.657 -12.208 -37.112 1.00 88.25 221 ALA A CA 1
ATOM 1742 C C . ALA A 1 221 ? 6.486 -12.073 -38.393 1.00 88.25 221 ALA A C 1
ATOM 1744 O O . ALA A 1 221 ? 6.137 -11.296 -39.283 1.00 88.25 221 ALA A O 1
ATOM 1745 N N . GLY A 1 222 ? 7.594 -12.804 -38.453 1.00 87.12 222 GLY A N 1
ATOM 1746 C CA . GLY A 1 222 ? 8.323 -13.045 -39.690 1.00 87.12 222 GLY A CA 1
ATOM 1747 C C . GLY A 1 222 ? 7.562 -14.016 -40.592 1.00 87.12 222 GLY A C 1
ATOM 1748 O O . GLY A 1 222 ? 6.875 -14.919 -40.108 1.00 87.12 222 GLY A O 1
ATOM 1749 N N . ASP A 1 223 ? 7.716 -13.839 -41.901 1.00 90.12 223 ASP A N 1
ATOM 1750 C CA . ASP A 1 223 ? 7.037 -14.646 -42.925 1.00 90.12 223 ASP A CA 1
ATOM 1751 C C . ASP A 1 223 ? 7.604 -16.077 -43.038 1.00 90.12 223 ASP A C 1
ATOM 1753 O O . ASP A 1 223 ? 7.030 -16.938 -43.697 1.00 90.12 223 ASP A O 1
ATOM 1757 N N . ASP A 1 224 ? 8.731 -16.347 -42.376 1.00 91.75 224 ASP A N 1
ATOM 1758 C CA . ASP A 1 224 ? 9.466 -17.615 -42.401 1.00 91.75 224 ASP A CA 1
ATOM 1759 C C . ASP A 1 224 ? 8.904 -18.687 -41.446 1.00 91.75 224 ASP A C 1
ATOM 1761 O O . ASP A 1 224 ? 9.414 -19.806 -41.392 1.00 91.75 224 ASP A O 1
ATOM 1765 N N . GLY A 1 225 ? 7.877 -18.351 -40.659 1.00 89.19 225 GLY A N 1
ATOM 1766 C CA . GLY A 1 225 ? 7.257 -19.258 -39.692 1.00 89.19 225 GLY A CA 1
ATOM 1767 C C . GLY A 1 225 ? 8.121 -19.586 -38.467 1.00 89.19 225 GLY A C 1
ATOM 1768 O O . GLY A 1 225 ? 7.699 -20.384 -37.630 1.00 89.19 225 GLY A O 1
ATOM 1769 N N . THR A 1 226 ? 9.297 -18.967 -38.299 1.00 92.81 226 THR A N 1
ATOM 1770 C CA . THR A 1 226 ? 10.210 -19.257 -37.171 1.00 92.81 226 THR A CA 1
ATOM 1771 C C . THR A 1 226 ? 9.845 -18.495 -35.895 1.00 92.81 226 THR A C 1
ATOM 1773 O O . THR A 1 226 ? 10.290 -18.838 -34.796 1.00 92.81 226 THR A O 1
ATOM 1776 N N . THR A 1 227 ? 8.983 -17.483 -36.017 1.00 91.44 227 THR A N 1
ATOM 1777 C CA . THR A 1 227 ? 8.586 -16.577 -34.926 1.00 91.44 227 THR A CA 1
ATOM 1778 C C . THR A 1 227 ? 8.125 -17.300 -33.647 1.00 91.44 227 THR A C 1
ATOM 1780 O O . THR A 1 227 ? 8.581 -16.913 -32.567 1.00 91.44 227 THR A O 1
ATOM 1783 N N . PRO A 1 228 ? 7.286 -18.359 -33.693 1.00 91.25 228 PRO A N 1
ATOM 1784 C CA . PRO A 1 228 ? 6.871 -19.067 -32.479 1.00 91.25 228 PRO A CA 1
ATOM 1785 C C . PRO A 1 228 ? 8.039 -19.728 -31.734 1.00 91.25 228 PRO A C 1
ATOM 1787 O O . PRO A 1 228 ? 8.074 -19.706 -30.502 1.00 91.25 228 PRO A O 1
ATOM 1790 N N . LEU A 1 229 ? 9.014 -20.277 -32.469 1.00 92.25 229 LEU A N 1
ATOM 1791 C CA . LEU A 1 229 ? 10.195 -20.921 -31.892 1.00 92.25 229 LEU A CA 1
ATOM 1792 C C . LEU A 1 229 ? 11.097 -19.892 -31.205 1.00 92.25 229 LEU A C 1
ATOM 1794 O O . LEU A 1 229 ? 11.494 -20.094 -30.057 1.00 92.25 229 LEU A O 1
ATOM 1798 N N . PHE A 1 230 ? 11.373 -18.767 -31.869 1.00 91.62 230 PHE A N 1
ATOM 1799 C CA . PHE A 1 230 ? 12.158 -17.682 -31.278 1.00 91.62 230 PHE A CA 1
ATOM 1800 C C . PHE A 1 230 ? 11.478 -17.085 -30.049 1.00 91.62 230 PHE A C 1
ATOM 1802 O O . PHE A 1 230 ? 12.141 -16.855 -29.039 1.00 91.62 230 PHE A O 1
ATOM 1809 N N . ALA A 1 231 ? 10.158 -16.894 -30.088 1.00 91.06 231 ALA A N 1
ATOM 1810 C CA . ALA A 1 231 ? 9.405 -16.415 -28.934 1.00 91.06 231 ALA A CA 1
ATOM 1811 C C . ALA A 1 231 ? 9.504 -17.386 -27.745 1.00 91.06 231 ALA A C 1
ATOM 1813 O O . ALA A 1 231 ? 9.704 -16.953 -26.609 1.00 91.06 231 ALA A O 1
ATOM 1814 N N . ALA A 1 232 ? 9.407 -18.698 -27.989 1.00 92.06 232 ALA A N 1
ATOM 1815 C CA . ALA A 1 232 ? 9.572 -19.711 -26.948 1.00 92.06 232 ALA A CA 1
ATOM 1816 C C . ALA A 1 232 ? 10.994 -19.711 -26.363 1.00 92.06 232 ALA A C 1
ATOM 1818 O O . ALA A 1 232 ? 11.157 -19.718 -25.139 1.00 92.06 232 ALA A O 1
ATOM 1819 N N . LEU A 1 233 ? 12.016 -19.640 -27.223 1.00 95.19 233 LEU A N 1
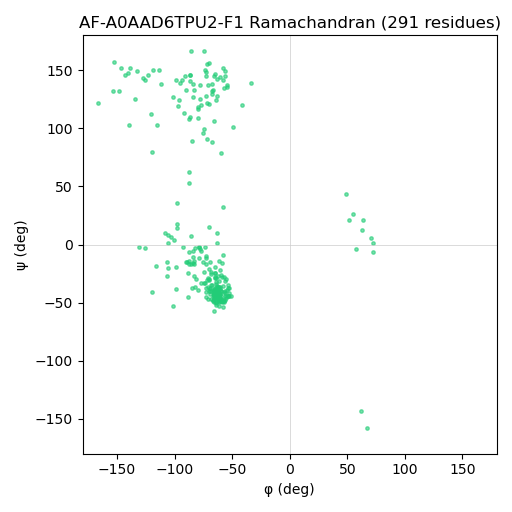ATOM 1820 C CA . LEU A 1 233 ? 13.417 -19.576 -26.808 1.00 95.19 233 LEU A CA 1
ATOM 1821 C C . LEU A 1 233 ? 13.691 -18.319 -25.974 1.00 95.19 233 LEU A C 1
ATOM 1823 O O . LEU A 1 233 ? 14.292 -18.407 -24.905 1.00 95.19 233 LEU A O 1
ATOM 1827 N N . PHE A 1 234 ? 13.204 -17.163 -26.426 1.00 94.06 234 PHE A N 1
ATOM 1828 C CA . PHE A 1 234 ? 13.344 -15.899 -25.712 1.00 94.06 234 PHE A CA 1
ATOM 1829 C C . PHE A 1 234 ? 12.717 -15.971 -24.320 1.00 94.06 234 PHE A C 1
ATOM 1831 O O . PHE A 1 234 ? 13.388 -15.664 -23.340 1.00 94.06 234 PHE A O 1
ATOM 1838 N N . ARG A 1 235 ? 11.470 -16.451 -24.204 1.00 93.19 235 ARG A N 1
ATOM 1839 C CA . ARG A 1 235 ? 10.785 -16.616 -22.908 1.00 93.19 235 ARG A CA 1
ATOM 1840 C C . ARG A 1 235 ? 11.588 -17.487 -21.944 1.00 93.19 235 ARG A C 1
ATOM 1842 O O . ARG A 1 235 ? 11.728 -17.139 -20.773 1.00 93.19 235 ARG A O 1
ATOM 1849 N N . LEU A 1 236 ? 12.124 -18.606 -22.433 1.00 92.94 236 LEU A N 1
ATOM 1850 C CA . LEU A 1 236 ? 12.935 -19.523 -21.632 1.00 92.94 236 LEU A CA 1
ATOM 1851 C C . LEU A 1 236 ? 14.229 -18.857 -21.145 1.00 92.94 236 LEU A C 1
ATOM 1853 O O . LEU A 1 236 ? 14.546 -18.916 -19.956 1.00 92.94 236 LEU A O 1
ATOM 1857 N N . LEU A 1 237 ? 14.970 -18.226 -22.058 1.00 93.94 237 LEU A N 1
ATOM 1858 C CA . LEU A 1 237 ? 16.236 -17.564 -21.743 1.00 93.94 237 LEU A CA 1
ATOM 1859 C C . LEU A 1 237 ? 16.029 -16.368 -20.813 1.00 93.94 237 LEU A C 1
ATOM 1861 O O . LEU A 1 237 ? 16.797 -16.193 -19.872 1.00 93.94 237 LEU A O 1
ATOM 1865 N N . PHE A 1 238 ? 14.963 -15.598 -21.019 1.00 93.25 238 PHE A N 1
ATOM 1866 C CA . PHE A 1 238 ? 14.624 -14.458 -20.177 1.00 93.25 238 PHE A CA 1
ATOM 1867 C C . PHE A 1 238 ? 14.254 -14.889 -18.754 1.00 93.25 238 PHE A C 1
ATOM 1869 O O . PHE A 1 238 ? 14.748 -14.319 -17.787 1.00 93.25 238 PHE A O 1
ATOM 1876 N N . ARG A 1 239 ? 13.471 -15.963 -18.590 1.00 92.31 239 ARG A N 1
ATOM 1877 C CA . ARG A 1 239 ? 13.187 -16.516 -17.253 1.00 92.31 239 ARG A CA 1
ATOM 1878 C C . ARG A 1 239 ? 14.449 -17.019 -16.555 1.00 92.31 239 ARG A C 1
ATOM 1880 O O . ARG A 1 239 ? 14.650 -16.725 -15.384 1.00 92.31 239 ARG A O 1
ATOM 1887 N N . ARG A 1 240 ? 15.333 -17.717 -17.276 1.00 91.19 240 ARG A N 1
ATOM 1888 C CA . ARG A 1 240 ? 16.643 -18.124 -16.736 1.00 91.19 240 ARG A CA 1
ATOM 1889 C C . ARG A 1 240 ? 17.498 -16.930 -16.330 1.00 91.19 240 ARG A C 1
ATOM 1891 O O . ARG A 1 240 ? 18.185 -16.999 -15.319 1.00 91.19 240 ARG A O 1
ATOM 1898 N N . TYR A 1 241 ? 17.447 -15.849 -17.104 1.00 91.94 241 TYR A N 1
ATOM 1899 C CA . TYR A 1 241 ? 18.135 -14.612 -16.771 1.00 91.94 241 TYR A CA 1
ATOM 1900 C C . TYR A 1 241 ? 17.643 -14.028 -15.443 1.00 91.94 241 TYR A C 1
ATOM 1902 O O . TYR A 1 241 ? 18.484 -13.612 -14.654 1.00 91.94 241 TYR A O 1
ATOM 1910 N N . LEU A 1 242 ? 16.331 -14.031 -15.185 1.00 91.88 242 LEU A N 1
ATOM 1911 C CA . LEU A 1 242 ? 15.748 -13.473 -13.958 1.00 91.88 242 LEU A CA 1
ATOM 1912 C C . LEU A 1 242 ? 16.054 -14.279 -12.694 1.00 91.88 242 LEU A C 1
ATOM 1914 O O . LEU A 1 242 ? 16.147 -13.684 -11.631 1.00 91.88 242 LEU A O 1
ATOM 1918 N N . VAL A 1 243 ? 16.217 -15.599 -12.809 1.00 91.31 243 VAL A N 1
ATOM 1919 C CA . VAL A 1 243 ? 16.537 -16.488 -11.673 1.00 91.31 243 VAL A CA 1
ATOM 1920 C C . VAL A 1 243 ? 18.040 -16.519 -11.363 1.00 91.31 243 VAL A C 1
ATOM 1922 O O . VAL A 1 243 ? 18.456 -16.979 -10.307 1.00 91.31 243 VAL A O 1
ATOM 1925 N N . ALA A 1 244 ? 18.887 -16.068 -12.287 1.00 89.38 244 ALA A N 1
ATOM 1926 C CA . ALA A 1 244 ? 20.330 -16.115 -12.094 1.00 89.38 244 ALA A CA 1
ATOM 1927 C C . ALA A 1 244 ? 20.818 -15.075 -11.070 1.00 89.38 244 ALA A C 1
ATOM 1929 O O . ALA A 1 244 ? 20.328 -13.949 -11.022 1.00 89.38 244 ALA A O 1
ATOM 1930 N N . THR A 1 245 ? 21.846 -15.447 -10.310 1.00 87.00 245 THR A N 1
ATOM 1931 C CA . THR A 1 245 ? 22.481 -14.614 -9.284 1.00 87.00 245 THR A CA 1
ATOM 1932 C C . THR A 1 245 ? 23.346 -13.496 -9.868 1.00 87.00 245 THR A C 1
ATOM 1934 O O . THR A 1 245 ? 23.903 -13.601 -10.972 1.00 87.00 245 THR A O 1
ATOM 1937 N N . GLY A 1 246 ? 23.441 -12.395 -9.121 1.00 78.19 246 GLY A N 1
ATOM 1938 C CA . GLY A 1 246 ? 24.305 -11.259 -9.427 1.00 78.19 246 GLY A CA 1
ATOM 1939 C C . GLY A 1 246 ? 23.907 -10.491 -10.683 1.00 78.19 246 GLY A C 1
ATOM 1940 O O . GLY A 1 246 ? 22.774 -10.557 -11.158 1.00 78.19 246 GLY A O 1
ATOM 1941 N N . HIS A 1 247 ? 24.854 -9.766 -11.268 1.00 75.94 247 HIS A N 1
ATOM 1942 C CA . HIS A 1 247 ? 24.595 -8.843 -12.372 1.00 75.94 247 HIS A CA 1
ATOM 1943 C C . HIS A 1 247 ? 25.337 -9.219 -13.658 1.00 75.94 247 HIS A C 1
ATOM 1945 O O . HIS A 1 247 ? 26.479 -9.681 -13.605 1.00 75.94 247 HIS A O 1
ATOM 1951 N N . PRO A 1 248 ? 24.780 -8.901 -14.839 1.00 79.81 248 PRO A N 1
ATOM 1952 C CA . PRO A 1 248 ? 25.584 -8.741 -16.043 1.00 79.81 248 PRO A CA 1
ATOM 1953 C C . PRO A 1 248 ? 26.663 -7.682 -15.824 1.00 79.81 248 PRO A C 1
ATOM 1955 O O . PRO A 1 248 ? 26.383 -6.589 -15.324 1.00 79.81 248 PRO A O 1
ATOM 1958 N N . LEU A 1 249 ? 27.891 -7.988 -16.243 1.00 82.44 249 LEU A N 1
ATOM 1959 C CA . LEU A 1 249 ? 29.041 -7.090 -16.106 1.00 82.44 249 LEU A CA 1
ATOM 1960 C C . LEU A 1 249 ? 28.777 -5.711 -16.740 1.00 82.44 249 LEU A C 1
ATOM 1962 O O . LEU A 1 249 ? 29.282 -4.699 -16.273 1.00 82.44 249 LEU A O 1
ATOM 1966 N N . GLN A 1 250 ? 27.944 -5.680 -17.782 1.00 82.88 250 GLN A N 1
ATOM 1967 C CA . GLN A 1 250 ? 27.597 -4.492 -18.556 1.00 82.88 250 GLN A CA 1
ATOM 1968 C C . GLN A 1 250 ? 26.746 -3.471 -17.784 1.00 82.88 250 GLN A C 1
ATOM 1970 O O . GLN A 1 250 ? 26.627 -2.340 -18.238 1.00 82.88 250 GLN A O 1
ATOM 1975 N N . LEU A 1 251 ? 26.143 -3.842 -16.647 1.00 78.94 251 LEU A N 1
ATOM 1976 C CA . LEU A 1 251 ? 25.331 -2.922 -15.835 1.00 78.94 251 LEU A CA 1
ATOM 1977 C C . LEU A 1 251 ? 26.144 -2.182 -14.760 1.00 78.94 251 LEU A C 1
ATOM 1979 O O . LEU A 1 251 ? 25.662 -1.189 -14.207 1.00 78.94 251 LEU A O 1
ATOM 1983 N N . ARG A 1 252 ? 27.369 -2.645 -14.473 1.00 84.12 252 ARG A N 1
ATOM 1984 C CA . ARG A 1 252 ? 28.257 -2.089 -13.441 1.00 84.12 252 ARG A CA 1
ATOM 1985 C C . ARG A 1 252 ? 28.650 -0.651 -13.781 1.00 84.12 252 ARG A C 1
ATOM 1987 O O . ARG A 1 252 ? 29.180 -0.397 -14.859 1.00 84.12 252 ARG A O 1
ATOM 1994 N N . GLY A 1 253 ? 28.392 0.279 -12.866 1.00 76.88 253 GLY A N 1
ATOM 1995 C CA . GLY A 1 253 ? 28.727 1.701 -12.996 1.00 76.88 253 GLY A CA 1
ATOM 1996 C C . GLY A 1 253 ? 27.868 2.492 -13.992 1.00 76.88 253 GLY A C 1
ATOM 1997 O O . GLY A 1 253 ? 28.006 3.708 -14.059 1.00 76.88 253 GLY A O 1
ATOM 1998 N N . LEU A 1 254 ? 26.990 1.830 -14.757 1.00 79.12 254 LEU A N 1
ATOM 1999 C CA . LEU A 1 254 ? 26.081 2.465 -15.720 1.00 79.12 254 LEU A CA 1
ATOM 2000 C C . LEU A 1 254 ? 24.665 2.592 -15.165 1.00 79.12 254 LEU A C 1
ATOM 2002 O O . LEU A 1 254 ? 24.087 3.673 -15.177 1.00 79.12 254 LEU A O 1
ATOM 2006 N N . VAL A 1 255 ? 24.113 1.472 -14.698 1.00 78.25 255 VAL A N 1
ATOM 2007 C CA . VAL A 1 255 ? 22.760 1.404 -14.124 1.00 78.25 255 VAL A CA 1
ATOM 2008 C C . VAL A 1 255 ? 22.832 1.236 -12.608 1.00 78.25 255 VAL A C 1
ATOM 2010 O O . VAL A 1 255 ? 21.923 1.635 -11.892 1.00 78.25 255 VAL A O 1
ATOM 2013 N N . ILE A 1 256 ? 23.921 0.644 -12.111 1.00 79.25 256 ILE A N 1
ATOM 2014 C CA . ILE A 1 256 ? 24.073 0.255 -10.710 1.00 79.25 256 ILE A CA 1
ATOM 2015 C C . ILE A 1 256 ? 25.444 0.703 -10.246 1.00 79.25 256 ILE A C 1
ATOM 2017 O O . ILE A 1 256 ? 26.454 0.350 -10.859 1.00 79.25 256 ILE A O 1
ATOM 2021 N N . GLU A 1 257 ? 25.472 1.479 -9.169 1.00 85.25 257 GLU A N 1
ATOM 2022 C CA . GLU A 1 257 ? 26.712 1.933 -8.551 1.00 85.25 257 GLU A CA 1
ATOM 2023 C C . GLU A 1 257 ? 27.602 0.750 -8.168 1.00 85.25 257 GLU A C 1
ATOM 2025 O O . GLU A 1 257 ? 27.129 -0.320 -7.785 1.00 85.25 257 GLU A O 1
ATOM 2030 N N . GLU A 1 258 ? 28.912 0.941 -8.279 1.00 84.94 258 GLU A N 1
ATOM 2031 C CA . GLU A 1 258 ? 29.892 -0.133 -8.127 1.00 84.94 258 GLU A CA 1
ATOM 2032 C C . GLU A 1 258 ? 29.883 -0.763 -6.726 1.00 84.94 258 GLU A C 1
ATOM 2034 O O . GLU A 1 258 ? 29.989 -1.982 -6.603 1.00 84.94 258 GLU A O 1
ATOM 2039 N N . GLU A 1 259 ? 29.675 0.036 -5.678 1.00 84.62 259 GLU A N 1
ATOM 2040 C CA . GLU A 1 259 ? 29.546 -0.465 -4.304 1.00 84.62 259 GLU A CA 1
ATOM 2041 C C . GLU A 1 259 ? 28.302 -1.343 -4.129 1.00 84.62 259 GLU A C 1
ATOM 2043 O O . GLU A 1 259 ? 28.393 -2.437 -3.571 1.00 84.62 259 GLU A O 1
ATOM 2048 N N . LYS A 1 260 ? 27.155 -0.913 -4.672 1.00 80.25 260 LYS A N 1
ATOM 2049 C CA . LYS A 1 260 ? 25.907 -1.690 -4.644 1.00 80.25 260 LYS A CA 1
ATOM 2050 C C . LYS A 1 260 ? 26.027 -2.971 -5.471 1.00 80.25 260 LYS A C 1
ATOM 2052 O O . LYS A 1 260 ? 25.612 -4.033 -5.025 1.00 80.25 260 LYS A O 1
ATOM 2057 N N . TRP A 1 261 ? 26.681 -2.889 -6.629 1.00 83.19 261 TRP A N 1
ATOM 2058 C CA . TRP A 1 261 ? 26.948 -4.033 -7.502 1.00 83.19 261 TRP A CA 1
ATOM 2059 C C . TRP A 1 261 ? 27.769 -5.125 -6.805 1.00 83.19 261 TRP A C 1
ATOM 2061 O O . TRP A 1 261 ? 27.500 -6.312 -6.974 1.00 83.19 261 TRP A O 1
ATOM 2071 N N . MET A 1 262 ? 28.767 -4.724 -6.012 1.00 83.06 262 MET A N 1
ATOM 2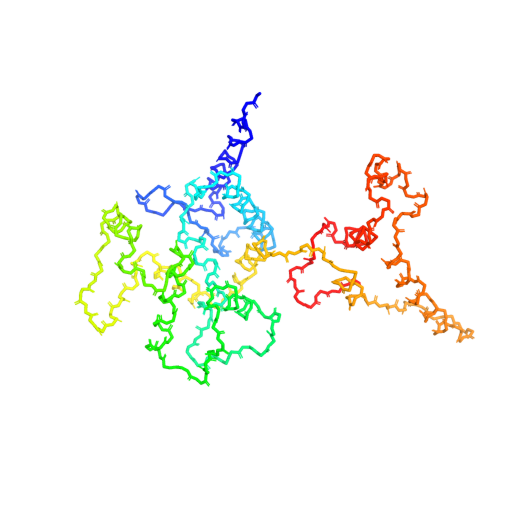072 C CA . MET A 1 262 ? 29.581 -5.649 -5.219 1.00 83.06 262 MET A CA 1
ATOM 2073 C C . MET A 1 262 ? 28.808 -6.213 -4.020 1.00 83.06 262 MET A C 1
ATOM 2075 O O . MET A 1 262 ? 28.973 -7.387 -3.697 1.00 83.06 262 MET A O 1
ATOM 2079 N N . ALA A 1 263 ? 27.971 -5.399 -3.368 1.00 85.25 263 ALA A N 1
ATOM 2080 C CA . ALA A 1 263 ? 27.174 -5.817 -2.214 1.00 85.25 263 ALA A CA 1
ATOM 2081 C C . ALA A 1 263 ? 26.069 -6.823 -2.581 1.00 85.25 263 ALA A C 1
ATOM 2083 O O . ALA A 1 263 ? 25.788 -7.734 -1.807 1.00 85.25 263 ALA A O 1
ATOM 2084 N N . ASP A 1 264 ? 25.483 -6.688 -3.771 1.00 87.31 264 ASP A N 1
ATOM 2085 C CA . ASP A 1 264 ? 24.381 -7.525 -4.252 1.00 87.31 264 ASP A CA 1
ATOM 2086 C C . ASP A 1 264 ? 24.842 -8.677 -5.175 1.00 87.31 264 ASP A C 1
ATOM 2088 O O . ASP A 1 264 ? 24.034 -9.270 -5.892 1.00 87.31 264 ASP A O 1
ATOM 2092 N N . ALA A 1 265 ? 26.133 -9.034 -5.166 1.00 82.56 265 ALA A N 1
ATOM 2093 C CA . ALA A 1 265 ? 26.697 -10.042 -6.073 1.00 82.56 265 ALA A CA 1
ATOM 2094 C C . ALA A 1 265 ? 25.992 -11.414 -6.002 1.00 82.56 265 ALA A C 1
ATOM 2096 O O . ALA A 1 265 ? 25.865 -12.089 -7.024 1.00 82.56 265 ALA A O 1
ATOM 2097 N N . ASP A 1 266 ? 25.475 -11.785 -4.829 1.00 86.50 266 ASP A N 1
ATOM 2098 C CA . ASP A 1 266 ? 24.754 -13.043 -4.589 1.00 86.50 266 ASP A CA 1
ATOM 2099 C C . ASP A 1 266 ? 23.230 -12.854 -4.452 1.00 86.50 266 ASP A C 1
ATOM 2101 O O . ASP A 1 266 ? 22.505 -13.784 -4.101 1.00 86.50 266 ASP A O 1
ATOM 2105 N N . ASN A 1 267 ? 22.709 -11.653 -4.724 1.00 87.88 267 ASN A N 1
ATOM 2106 C CA . ASN A 1 267 ? 21.294 -11.344 -4.544 1.00 87.88 267 ASN A CA 1
ATOM 2107 C C . ASN A 1 267 ? 20.453 -11.884 -5.716 1.00 87.88 267 ASN A C 1
ATOM 2109 O O . ASN A 1 267 ? 20.485 -11.362 -6.832 1.00 87.88 267 ASN A O 1
ATOM 2113 N N . GLU A 1 268 ? 19.667 -12.928 -5.451 1.00 89.81 268 GLU A N 1
ATOM 2114 C CA . GLU A 1 268 ? 18.773 -13.573 -6.426 1.00 89.81 268 GLU A CA 1
ATOM 2115 C C . GLU A 1 268 ? 17.590 -12.687 -6.859 1.00 89.81 268 GLU A C 1
ATOM 2117 O O . GLU A 1 268 ? 17.036 -12.870 -7.942 1.00 89.81 268 GLU A O 1
ATOM 2122 N N . LEU A 1 269 ? 17.189 -11.705 -6.044 1.00 91.12 269 LEU A N 1
ATOM 2123 C CA . LEU A 1 269 ? 16.008 -10.863 -6.302 1.00 91.12 269 LEU A CA 1
ATOM 2124 C C . LEU A 1 269 ? 16.326 -9.622 -7.130 1.00 91.12 269 LEU A C 1
ATOM 2126 O O . LEU A 1 269 ? 15.440 -8.972 -7.683 1.00 91.12 269 LEU A O 1
ATOM 2130 N N . LEU A 1 270 ? 17.602 -9.301 -7.233 1.00 88.06 270 LEU A N 1
ATOM 2131 C CA . LEU A 1 270 ? 18.119 -8.073 -7.799 1.00 88.06 270 LEU A CA 1
ATOM 2132 C C . LEU A 1 270 ? 17.693 -7.831 -9.245 1.00 88.06 270 LEU A C 1
ATOM 2134 O O . LEU A 1 270 ? 17.194 -6.761 -9.578 1.00 88.06 270 LEU A O 1
ATOM 2138 N N . ARG A 1 271 ? 17.840 -8.834 -10.117 1.00 90.25 271 ARG A N 1
ATOM 2139 C CA . ARG A 1 271 ? 17.472 -8.714 -11.541 1.00 90.25 271 ARG A CA 1
ATOM 2140 C C . ARG A 1 271 ? 15.980 -8.491 -11.730 1.00 90.25 271 ARG A C 1
ATOM 2142 O O . ARG A 1 271 ? 15.571 -7.785 -12.647 1.00 90.25 271 ARG A O 1
ATOM 2149 N N . VAL A 1 272 ? 15.183 -9.096 -10.858 1.00 91.69 272 VAL A N 1
ATOM 2150 C CA . VAL A 1 272 ? 13.733 -8.947 -10.841 1.00 91.69 272 VAL A CA 1
ATOM 2151 C C . VAL A 1 272 ? 13.329 -7.574 -10.312 1.00 91.69 272 VAL A C 1
ATOM 2153 O O . VAL A 1 272 ? 12.444 -6.952 -10.893 1.00 91.69 272 VAL A O 1
ATOM 2156 N N . GLY A 1 273 ? 14.010 -7.081 -9.275 1.00 88.31 273 GLY A N 1
ATOM 2157 C CA . GLY A 1 273 ? 13.857 -5.716 -8.776 1.00 88.31 273 GLY A CA 1
ATOM 2158 C C . GLY A 1 273 ? 14.162 -4.679 -9.851 1.00 88.31 273 GLY A C 1
ATOM 2159 O O . GLY A 1 273 ? 13.325 -3.831 -10.122 1.00 88.31 273 GLY A O 1
ATOM 2160 N N . LEU A 1 274 ? 15.293 -4.817 -10.549 1.00 86.44 274 LEU A N 1
ATOM 2161 C CA . LEU A 1 274 ? 15.681 -3.921 -11.645 1.00 86.44 274 LEU A CA 1
ATOM 2162 C C . LEU A 1 274 ? 14.699 -3.961 -12.818 1.00 86.44 274 LEU A C 1
ATOM 2164 O O . LEU A 1 274 ? 14.405 -2.929 -13.412 1.00 86.44 274 LEU A O 1
ATOM 2168 N N . LEU A 1 275 ? 14.194 -5.147 -13.173 1.00 89.75 275 LEU A N 1
ATOM 2169 C CA . LEU A 1 275 ? 13.167 -5.273 -14.207 1.00 89.75 275 LEU A CA 1
ATOM 2170 C C . LEU A 1 275 ? 11.879 -4.561 -13.787 1.00 89.75 275 LEU A C 1
ATOM 2172 O O . LEU A 1 275 ? 11.271 -3.871 -14.602 1.00 89.75 275 LEU A O 1
ATOM 2176 N N . LEU A 1 276 ? 11.461 -4.745 -12.534 1.00 84.38 276 LEU A N 1
ATOM 2177 C CA . LEU A 1 276 ? 10.265 -4.105 -12.009 1.00 84.38 276 LEU A CA 1
ATOM 2178 C C . LEU A 1 276 ? 10.420 -2.582 -11.981 1.00 84.38 276 LEU A C 1
ATOM 2180 O O . LEU A 1 276 ? 9.528 -1.871 -12.442 1.00 84.38 276 LEU A O 1
ATOM 2184 N N . GLU A 1 277 ? 11.561 -2.102 -11.498 1.00 81.69 277 GLU A N 1
ATOM 2185 C CA . GLU A 1 277 ? 11.913 -0.687 -11.454 1.00 81.69 277 GLU A CA 1
ATOM 2186 C C . GLU A 1 277 ? 11.919 -0.092 -12.862 1.00 81.69 277 GLU A C 1
ATOM 2188 O O . GLU A 1 277 ? 11.238 0.893 -13.104 1.00 81.69 277 GLU A O 1
ATOM 2193 N N . ALA A 1 278 ? 12.549 -0.751 -13.836 1.00 82.88 278 ALA A N 1
ATOM 2194 C CA . ALA A 1 278 ? 12.551 -0.291 -15.225 1.00 82.88 278 ALA A CA 1
ATOM 2195 C C . ALA A 1 278 ? 11.157 -0.288 -15.883 1.00 82.88 278 ALA A C 1
ATOM 2197 O O . ALA A 1 278 ? 10.914 0.487 -16.806 1.00 82.88 278 ALA A O 1
ATOM 2198 N N . ALA A 1 279 ? 10.251 -1.173 -15.458 1.00 82.88 279 ALA A N 1
ATOM 2199 C CA . ALA A 1 279 ? 8.908 -1.282 -16.028 1.00 82.88 279 ALA A CA 1
ATOM 2200 C C . ALA A 1 279 ? 7.879 -0.362 -15.353 1.00 82.88 279 ALA A C 1
ATOM 2202 O O . ALA A 1 279 ? 6.848 -0.054 -15.953 1.00 82.88 279 ALA A O 1
ATOM 2203 N N . THR A 1 280 ? 8.110 0.022 -14.096 1.00 76.75 280 THR A N 1
ATOM 2204 C CA . THR A 1 280 ? 7.101 0.692 -13.255 1.00 76.75 280 THR A CA 1
ATOM 2205 C C . THR A 1 280 ? 7.600 1.951 -12.552 1.00 76.75 280 THR A C 1
ATOM 2207 O O . THR A 1 280 ? 6.810 2.593 -11.861 1.00 76.75 280 THR A O 1
ATOM 2210 N N . ASP A 1 281 ? 8.879 2.295 -12.715 1.00 73.56 281 ASP A N 1
ATOM 2211 C CA . ASP A 1 281 ? 9.600 3.342 -11.981 1.00 73.56 281 ASP A CA 1
ATOM 2212 C C . ASP A 1 281 ? 9.535 3.171 -10.447 1.00 73.56 281 ASP A C 1
ATOM 2214 O O . ASP A 1 281 ? 9.618 4.142 -9.693 1.00 73.56 281 ASP A O 1
ATOM 2218 N N . ALA A 1 282 ? 9.351 1.935 -9.963 1.00 70.88 282 ALA A N 1
ATOM 2219 C CA . ALA A 1 282 ? 9.230 1.620 -8.541 1.00 70.88 282 ALA A CA 1
ATOM 2220 C C . ALA A 1 282 ? 9.896 0.285 -8.168 1.00 70.88 282 ALA A C 1
ATOM 2222 O O . ALA A 1 282 ? 9.832 -0.696 -8.905 1.00 70.88 282 ALA A O 1
ATOM 2223 N N . ASP A 1 283 ? 10.454 0.224 -6.961 1.00 71.19 283 ASP A N 1
ATOM 2224 C CA . ASP A 1 283 ? 11.069 -0.964 -6.353 1.00 71.19 283 ASP A CA 1
ATOM 2225 C C . ASP A 1 283 ? 10.048 -1.904 -5.669 1.00 71.19 283 ASP A C 1
ATOM 2227 O O . ASP A 1 283 ? 10.384 -3.005 -5.226 1.00 71.19 283 ASP A O 1
ATOM 2231 N N . LEU A 1 284 ? 8.775 -1.496 -5.609 1.00 74.75 284 LEU A N 1
ATOM 2232 C CA . LEU A 1 284 ? 7.674 -2.227 -4.975 1.00 74.75 284 LEU A CA 1
ATOM 2233 C C . LEU A 1 284 ? 6.657 -2.748 -5.996 1.00 74.75 284 LEU A C 1
ATOM 2235 O O . LEU A 1 284 ? 6.197 -2.019 -6.876 1.00 74.75 284 LEU A O 1
ATOM 2239 N N . ARG A 1 285 ? 6.183 -3.989 -5.805 1.00 78.12 285 ARG A N 1
ATOM 2240 C CA . ARG A 1 285 ? 5.188 -4.641 -6.691 1.00 78.12 285 ARG A CA 1
ATOM 2241 C C . ARG A 1 285 ? 3.930 -3.789 -6.846 1.00 78.12 285 ARG A C 1
ATOM 2243 O O . ARG A 1 285 ? 3.443 -3.336 -5.816 1.00 78.12 285 ARG A O 1
ATOM 2250 N N . PRO A 1 286 ? 3.338 -3.590 -8.035 1.00 73.25 286 PRO A N 1
ATOM 2251 C CA . PRO A 1 286 ? 2.138 -2.777 -8.204 1.00 73.25 286 PRO A CA 1
ATOM 2252 C C . PRO A 1 286 ? 0.960 -3.237 -7.340 1.00 73.25 286 PRO A C 1
ATOM 2254 O O . PRO A 1 286 ? 0.776 -4.420 -7.063 1.00 73.25 286 PRO A O 1
ATOM 2257 N N . VAL A 1 287 ? 0.126 -2.276 -6.943 1.00 57.44 287 VAL A N 1
ATOM 2258 C CA . VAL A 1 287 ? -1.020 -2.488 -6.042 1.00 57.44 287 VAL A CA 1
ATOM 2259 C C . VAL A 1 287 ? -2.082 -3.427 -6.625 1.00 57.44 287 VAL A C 1
ATOM 2261 O O . VAL A 1 287 ? -2.735 -4.173 -5.896 1.00 57.44 287 VAL A O 1
ATOM 2264 N N . SER A 1 288 ? -2.303 -3.364 -7.937 1.00 64.19 288 SER A N 1
ATOM 2265 C CA . SER A 1 288 ? -3.405 -4.080 -8.581 1.00 64.19 288 SER A CA 1
ATOM 2266 C C . SER A 1 288 ? -3.142 -5.581 -8.628 1.00 64.19 288 SER A C 1
ATOM 2268 O O . SER A 1 288 ? -2.212 -5.994 -9.296 1.00 64.19 288 SER A O 1
ATOM 2270 N N . SER A 1 289 ? -3.993 -6.435 -8.058 1.00 67.19 289 SER A N 1
ATOM 2271 C CA . SER A 1 289 ? -3.818 -7.899 -8.144 1.00 67.19 289 SER A CA 1
ATOM 2272 C C . SER A 1 289 ? -3.800 -8.455 -9.578 1.00 67.19 289 SER A C 1
ATOM 2274 O O . SER A 1 289 ? -3.346 -9.582 -9.789 1.00 67.19 289 SER A O 1
ATOM 2276 N N . SER A 1 290 ? -4.259 -7.670 -10.558 1.00 74.94 290 SER A N 1
ATOM 2277 C CA . SER A 1 290 ? -4.244 -7.972 -11.991 1.00 74.94 290 SER A CA 1
ATOM 2278 C C . SER A 1 290 ? -3.068 -7.338 -12.746 1.00 74.94 290 SER A C 1
ATOM 2280 O O . SER A 1 290 ? -3.138 -7.230 -13.968 1.00 74.94 290 SER A O 1
ATOM 2282 N N . TRP A 1 291 ? -2.042 -6.835 -12.054 1.00 79.38 291 TRP A N 1
ATOM 2283 C CA . TRP A 1 291 ? -0.900 -6.205 -12.712 1.00 79.38 291 TRP A CA 1
ATOM 2284 C C . TRP A 1 291 ? -0.117 -7.216 -13.560 1.00 79.38 291 TRP A C 1
ATOM 2286 O O . TRP A 1 291 ? -0.022 -8.402 -13.220 1.00 79.38 291 TRP A O 1
ATOM 2296 N N . SER A 1 292 ? 0.428 -6.717 -14.664 1.00 87.50 292 SER A N 1
ATOM 2297 C CA . SER A 1 292 ? 1.305 -7.436 -15.582 1.00 87.50 292 SER A CA 1
ATOM 2298 C C . SER A 1 292 ? 2.321 -6.467 -16.173 1.00 87.50 292 SER A C 1
ATOM 2300 O O . SER A 1 292 ? 2.017 -5.278 -16.300 1.00 87.50 292 SER A O 1
ATOM 2302 N N . ILE A 1 293 ? 3.489 -6.986 -16.541 1.00 84.25 293 ILE A N 1
ATOM 2303 C CA . ILE A 1 293 ? 4.512 -6.283 -17.331 1.00 84.25 293 ILE A CA 1
ATOM 2304 C C . ILE A 1 293 ? 4.513 -6.872 -18.734 1.00 84.25 293 ILE A C 1
ATOM 2306 O O . ILE A 1 293 ? 4.468 -8.121 -18.819 1.00 84.25 293 ILE A O 1
#

Foldseek 3Di:
DDCVVVLVVLLVVLVVLQPPPLFWDDDPPLQAIDGDLDPPDPDDPVVLLVSLLVSLLSQVCNCVVVVDGRPPHDVVLVLCLLCVLLLPDDLQDADDPDCPRSVNVSCVVQPVDDDDDPNGDPQVSVLVSVQSSQCVPQVDSDNPPRPVSVVVCVVVVPDDDDDPRPPPPDRVVVCVVSVVVVVCPDDSCSNSLSSSLSVDDQADPDLCLALVQEDDDDPDDDPVPCRVVVSVVCNVVVSVVLQDAADDPVCDPPVDDPVRSVVRRGPRRVSVQVVCCVVPVDSGHDSDPNHHD

Solvent-accessible surface area (backbone atoms only — not comparable to full-atom values): 17403 Å² total; per-residue (Å²): 135,77,71,59,67,64,57,48,49,46,48,47,52,48,44,59,58,51,68,38,68,85,49,18,44,70,54,75,93,71,73,26,36,42,76,52,80,69,81,88,50,98,65,55,72,66,59,51,22,53,50,37,23,54,48,32,40,50,47,52,49,31,32,67,79,65,74,42,77,52,63,50,45,47,65,64,55,58,51,53,48,75,41,37,61,57,72,74,52,58,39,75,50,75,74,76,86,50,68,87,37,67,44,44,45,47,42,53,74,70,62,73,61,90,75,87,74,65,74,40,53,64,70,54,46,52,53,49,52,51,38,49,54,21,29,72,74,67,75,29,82,60,41,86,78,32,69,66,49,47,49,48,31,63,74,66,68,56,86,76,80,95,51,102,58,87,72,66,74,55,62,78,74,53,46,57,54,53,47,51,62,61,72,48,85,59,87,54,62,56,31,57,46,32,21,46,49,50,72,44,91,38,67,76,88,48,52,64,78,52,63,77,30,59,64,86,83,81,88,74,78,58,94,81,70,52,46,67,59,53,53,52,50,48,54,54,53,51,52,54,57,34,63,39,63,28,75,66,78,84,39,58,67,75,80,35,54,57,68,59,48,64,72,39,44,76,34,42,49,50,48,45,38,52,52,41,23,75,74,66,80,34,77,51,60,73,83,53,96,82,61,68,85

Organism: NCBI:txid1033014

Radius of gyration: 23.74 Å; Cα contacts (8 Å, |Δi|>4): 273; chains: 1; bounding box: 57×43×74 Å

Sequence (293 aa):
TGPGPERAVYRMAVATAVHNSQFWIEAGSSGFYIPVFSTMSFVAIYDRCQAFAAFGSLLALHCYVLGQGPFPVSVWLLVALALAPWLTMTPDDPIPSSLSHPLCQFLLNIMEIQAITAPRTQQVHDGWTIAFMSKVLLGSDTPWNHPEFLALKRGFDITVGDSSVINVRYPTFILPYIWLMQLQRLSVHRPALAVLTCLYDRQIRKVEDVSDRLGFHITRAGDDGTTPLFAALFRLLFRRYLVATGHPLQLRGLVIEEEKWMADADNELLRVGLLLEAATDADLRPVSSSWSI